Protein AF-A0A6A6WR22-F1 (afdb_monomer_lite)

Sequence (241 aa):
MDKASQALAESLPDGIPDTLTAQAAYTFSATRHRPKADRLLKPPYINWVKPFERRWLEIYNIYNKVVKWFKVIRLVLHKPDVLLENVYNIDKTGVMLSMLNSVKVLVSKDDLRGYRGARVKRTIVTAVECISAAVFNPQTKQQANSRPRILIWDGFGTHETLNVIEFCFKNNIKLCCMLSYTSYKLQPCDVAAFGPLKAAYRDQVERMERGRVGTIGKQHFTYLYSPARERALTKRNILAA

Structure (mmCIF, N/CA/C/O backbone):
data_AF-A0A6A6WR22-F1
#
_entry.id   AF-A0A6A6WR22-F1
#
loop_
_atom_site.group_PDB
_atom_site.id
_atom_site.type_symbol
_atom_site.label_atom_id
_atom_site.label_alt_id
_atom_site.label_comp_id
_atom_site.label_asym_id
_atom_site.label_entity_id
_atom_site.label_seq_id
_atom_site.pdbx_PDB_ins_code
_atom_site.Cartn_x
_atom_site.Cartn_y
_atom_site.Cartn_z
_atom_site.occupancy
_atom_site.B_iso_or_equiv
_atom_site.auth_seq_id
_atom_site.auth_comp_id
_atom_site.auth_asym_id
_atom_site.auth_atom_id
_atom_site.pdbx_PDB_model_num
ATOM 1 N N . MET A 1 1 ? 19.716 42.124 -17.296 1.00 44.97 1 MET A N 1
ATOM 2 C CA . MET A 1 1 ? 19.408 41.256 -18.454 1.00 44.97 1 MET A CA 1
ATOM 3 C C . MET A 1 1 ? 19.715 39.822 -18.075 1.00 44.97 1 MET A C 1
ATOM 5 O O . MET A 1 1 ? 20.712 39.598 -17.396 1.00 44.97 1 MET A O 1
ATOM 9 N N . ASP A 1 2 ? 18.849 38.872 -18.424 1.00 49.62 2 ASP A N 1
ATOM 10 C CA . ASP A 1 2 ? 19.141 37.452 -18.219 1.00 49.62 2 ASP A CA 1
ATOM 11 C C . ASP A 1 2 ? 20.244 36.970 -19.188 1.00 49.62 2 ASP A C 1
ATOM 13 O O . ASP A 1 2 ? 20.567 37.632 -20.176 1.00 49.62 2 ASP A O 1
ATOM 17 N N . LYS A 1 3 ? 20.845 35.813 -18.891 1.00 52.81 3 LYS A N 1
ATOM 18 C CA . LYS A 1 3 ? 21.972 35.266 -19.666 1.00 52.81 3 LYS A CA 1
ATOM 19 C C . LYS A 1 3 ? 21.617 34.912 -21.113 1.00 52.81 3 LYS A C 1
ATOM 21 O O . LYS A 1 3 ? 22.514 34.891 -21.947 1.00 52.81 3 LYS A O 1
ATOM 26 N N . ALA A 1 4 ? 20.350 34.617 -21.406 1.00 47.53 4 ALA A N 1
ATOM 27 C CA . ALA A 1 4 ? 19.909 34.355 -22.771 1.00 47.53 4 ALA A CA 1
ATOM 28 C C . ALA A 1 4 ? 19.810 35.669 -23.561 1.00 47.53 4 ALA A C 1
ATOM 30 O O . ALA A 1 4 ? 20.263 35.727 -24.699 1.00 47.53 4 ALA A O 1
ATOM 31 N N . SER A 1 5 ? 19.341 36.741 -22.918 1.00 50.78 5 SER A N 1
ATOM 32 C CA . SER A 1 5 ? 19.297 38.093 -23.485 1.00 50.78 5 SER A CA 1
ATOM 33 C C . SER A 1 5 ? 20.689 38.686 -23.765 1.00 50.78 5 SER A C 1
ATOM 35 O O . SER A 1 5 ? 20.841 39.446 -24.712 1.00 50.78 5 SER A O 1
ATOM 37 N N . GLN A 1 6 ? 21.717 38.342 -22.976 1.00 56.91 6 GLN A N 1
ATOM 38 C CA . GLN A 1 6 ? 23.113 38.736 -23.250 1.00 56.91 6 GLN A CA 1
ATOM 39 C C . GLN A 1 6 ? 23.738 37.948 -24.412 1.00 56.91 6 GLN A C 1
ATOM 41 O O . GLN A 1 6 ? 24.393 38.539 -25.260 1.00 56.91 6 GLN A O 1
ATOM 46 N N . ALA A 1 7 ? 23.495 36.637 -24.489 1.00 55.53 7 ALA A N 1
ATOM 47 C CA . ALA A 1 7 ? 24.044 35.779 -25.544 1.00 55.53 7 ALA A CA 1
ATOM 48 C C . ALA A 1 7 ? 23.412 36.013 -26.932 1.00 55.53 7 ALA A C 1
ATOM 50 O O . ALA A 1 7 ? 23.977 35.592 -27.934 1.00 55.53 7 ALA A O 1
ATOM 51 N N . LEU A 1 8 ? 22.247 36.667 -26.994 1.00 53.84 8 LEU A N 1
ATOM 52 C CA . LEU A 1 8 ? 21.621 37.133 -28.239 1.00 53.84 8 LEU A CA 1
ATOM 53 C C . LEU A 1 8 ? 22.184 38.477 -28.736 1.00 53.84 8 LEU A C 1
ATOM 55 O O . LEU A 1 8 ? 21.947 38.835 -29.884 1.00 53.84 8 LEU A O 1
ATOM 59 N N . ALA A 1 9 ? 22.895 39.226 -27.884 1.00 56.09 9 ALA A N 1
ATOM 60 C CA . ALA A 1 9 ? 23.460 40.537 -28.218 1.00 56.09 9 ALA A CA 1
ATOM 61 C C . ALA A 1 9 ? 24.906 40.464 -28.751 1.00 56.09 9 ALA A C 1
ATOM 63 O O . ALA A 1 9 ? 25.420 41.459 -29.255 1.00 56.09 9 ALA A O 1
ATOM 64 N N . GLU A 1 10 ? 25.564 39.306 -28.644 1.00 60.56 10 GLU A N 1
ATOM 65 C CA . GLU A 1 10 ? 26.899 39.050 -29.195 1.00 60.56 10 GLU A CA 1
ATOM 66 C C . GLU A 1 10 ? 26.777 38.496 -30.625 1.00 60.56 10 GLU A C 1
ATOM 68 O O . GLU A 1 10 ? 25.960 37.612 -30.889 1.00 60.56 10 GLU A O 1
ATOM 73 N N . SER A 1 11 ? 27.579 39.006 -31.565 1.00 58.59 11 SER A N 1
ATOM 74 C CA . SER A 1 11 ? 27.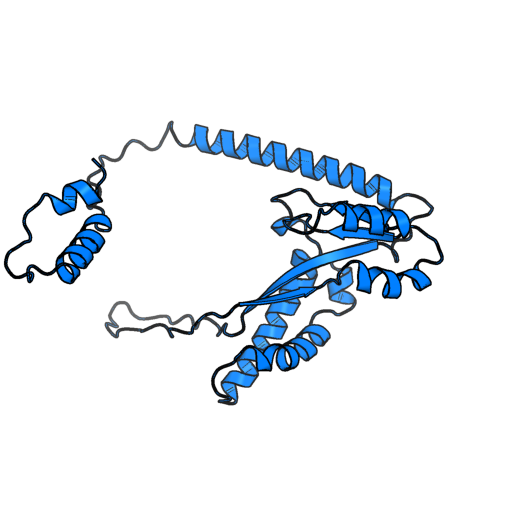593 38.525 -32.953 1.00 58.59 11 SER A CA 1
ATOM 75 C C . SER A 1 11 ? 28.054 37.066 -33.027 1.00 58.59 11 SER A C 1
ATOM 77 O O . SER A 1 11 ? 29.028 36.695 -32.366 1.00 58.59 11 SER A O 1
ATOM 79 N N . LEU A 1 12 ? 27.385 36.245 -33.847 1.00 62.03 12 LEU A N 1
ATOM 80 C CA . LEU A 1 12 ? 27.760 34.842 -34.051 1.00 62.03 12 LEU A CA 1
ATOM 81 C C . LEU A 1 12 ? 29.217 34.720 -34.557 1.00 62.03 12 LEU A C 1
ATOM 83 O O . LEU A 1 12 ? 29.621 35.512 -35.406 1.00 62.03 12 LEU A O 1
ATOM 87 N N . PRO A 1 13 ? 30.000 33.732 -34.078 1.00 64.69 13 PRO A N 1
ATOM 88 C CA . PRO A 1 13 ? 31.338 33.454 -34.603 1.00 64.69 13 PRO A CA 1
ATOM 89 C C . PRO A 1 13 ? 31.319 33.085 -36.093 1.00 64.69 13 PRO A C 1
ATOM 91 O O . PRO A 1 13 ? 30.386 32.420 -36.555 1.00 64.69 13 PRO A O 1
ATOM 94 N N . ASP A 1 14 ? 32.387 33.432 -36.817 1.00 59.00 14 ASP A N 1
ATOM 95 C CA . ASP A 1 14 ? 32.540 33.088 -38.234 1.00 59.00 14 ASP A CA 1
ATOM 96 C C . ASP A 1 14 ? 32.425 31.572 -38.471 1.00 59.00 14 ASP A C 1
ATOM 98 O O . ASP A 1 14 ? 33.079 30.758 -37.813 1.00 59.00 14 ASP A O 1
ATOM 102 N N . GLY A 1 15 ? 31.574 31.194 -39.431 1.00 63.19 15 GLY A N 1
ATOM 103 C CA . GLY A 1 15 ? 31.317 29.802 -39.817 1.00 63.19 15 GLY A CA 1
ATOM 104 C C . GLY A 1 15 ? 30.025 29.189 -39.263 1.00 63.19 15 GLY A C 1
ATOM 105 O O . GLY A 1 15 ? 29.694 28.061 -39.634 1.00 63.19 15 GLY A O 1
ATOM 106 N N . ILE A 1 16 ? 29.262 29.904 -38.426 1.00 63.22 16 ILE A N 1
ATOM 107 C CA . ILE A 1 16 ? 27.912 29.480 -38.020 1.00 63.22 16 ILE A CA 1
ATOM 108 C C . ILE A 1 16 ? 26.873 30.118 -38.958 1.00 63.22 16 ILE A C 1
ATOM 110 O O . ILE A 1 16 ? 26.836 31.342 -39.066 1.00 63.22 16 ILE A O 1
ATOM 114 N N . PRO A 1 17 ? 26.013 29.332 -39.635 1.00 64.56 17 PRO A N 1
ATOM 115 C CA . PRO A 1 17 ? 25.009 29.886 -40.539 1.00 64.56 17 PRO A CA 1
ATOM 116 C C . PRO A 1 17 ? 24.005 30.747 -39.769 1.00 64.56 17 PRO A C 1
ATOM 118 O O . PRO A 1 17 ? 23.426 30.280 -38.788 1.00 64.56 17 PRO A O 1
ATOM 121 N N . ASP A 1 18 ? 23.763 31.973 -40.238 1.00 62.34 18 ASP A N 1
ATOM 122 C CA . ASP A 1 18 ? 22.872 32.951 -39.601 1.00 62.34 18 ASP A CA 1
ATOM 123 C C . ASP A 1 18 ? 21.391 32.590 -39.806 1.00 62.34 18 ASP A C 1
ATOM 125 O O . ASP A 1 18 ? 20.642 33.179 -40.582 1.00 62.34 18 ASP A O 1
ATOM 129 N N . THR A 1 19 ? 20.985 31.508 -39.152 1.00 66.81 19 THR A N 1
ATOM 130 C CA . THR A 1 19 ? 19.625 30.979 -39.164 1.00 66.81 19 THR A CA 1
ATOM 131 C C . THR A 1 19 ? 19.119 30.890 -37.733 1.00 66.81 19 THR A C 1
ATOM 133 O O . THR A 1 19 ? 19.867 30.534 -36.821 1.00 66.81 19 THR A O 1
ATOM 136 N N . LEU A 1 20 ? 17.822 31.145 -37.534 1.00 55.44 20 LEU A N 1
ATOM 137 C CA . LEU A 1 20 ? 17.149 31.066 -36.227 1.00 55.44 20 LEU A CA 1
ATOM 138 C C . LEU A 1 20 ? 17.455 29.758 -35.474 1.00 55.44 20 LEU A C 1
ATOM 140 O O . LEU A 1 20 ? 17.617 29.748 -34.254 1.00 55.44 20 LEU A O 1
ATOM 144 N N . THR A 1 21 ? 17.586 28.650 -36.204 1.00 56.91 21 THR A N 1
ATOM 145 C CA . THR A 1 21 ? 17.904 27.330 -35.649 1.00 56.91 21 THR A CA 1
ATOM 146 C C . THR A 1 21 ? 19.339 27.243 -35.122 1.00 56.91 21 THR A C 1
ATOM 148 O O . THR A 1 21 ? 19.572 26.668 -34.058 1.00 56.91 21 THR A O 1
ATOM 151 N N . ALA A 1 22 ? 20.303 27.819 -35.842 1.00 59.78 22 ALA A N 1
ATOM 152 C CA . ALA A 1 22 ? 21.707 27.842 -35.441 1.00 59.78 22 ALA A CA 1
ATOM 153 C C . ALA A 1 22 ? 21.952 28.827 -34.289 1.00 59.78 22 ALA A C 1
ATOM 155 O O . ALA A 1 22 ? 22.671 28.490 -33.348 1.00 59.78 22 ALA A O 1
ATOM 156 N N . GLN A 1 23 ? 21.271 29.978 -34.307 1.00 57.97 23 GLN A N 1
ATOM 157 C CA . GLN A 1 23 ? 21.248 30.926 -33.193 1.00 57.97 23 GLN A CA 1
ATOM 158 C C . GLN A 1 23 ? 20.734 30.244 -31.919 1.00 57.97 23 GLN A C 1
ATOM 160 O O . GLN A 1 23 ? 21.451 30.196 -30.924 1.00 57.97 23 GLN A O 1
ATOM 165 N N . ALA A 1 24 ? 19.564 29.594 -31.963 1.00 57.41 24 ALA A N 1
ATOM 166 C CA . ALA A 1 24 ? 18.992 28.906 -30.803 1.00 57.41 24 ALA A CA 1
ATOM 167 C C . ALA A 1 24 ? 19.889 27.775 -30.257 1.00 57.41 24 ALA A C 1
ATOM 169 O O . ALA A 1 24 ? 20.012 27.605 -29.039 1.00 57.41 24 ALA A O 1
ATOM 170 N N . ALA A 1 25 ? 20.544 27.012 -31.139 1.00 58.50 25 ALA A N 1
ATOM 171 C CA . ALA A 1 25 ? 21.479 25.958 -30.748 1.00 58.50 25 ALA A CA 1
ATOM 172 C C . ALA A 1 25 ? 22.751 26.521 -30.085 1.00 58.50 25 ALA A C 1
ATOM 174 O O . ALA A 1 25 ? 23.218 25.969 -29.082 1.00 58.50 25 ALA A O 1
ATOM 175 N N . TYR A 1 26 ? 23.278 27.637 -30.596 1.00 64.50 26 TYR A N 1
ATOM 176 C CA . TYR A 1 26 ? 24.428 28.327 -30.016 1.00 64.50 26 TYR A CA 1
ATOM 177 C C . TYR A 1 26 ? 24.095 28.919 -28.641 1.00 64.50 26 TYR A C 1
ATOM 179 O O . TYR A 1 26 ? 24.790 28.622 -27.667 1.00 64.50 26 TYR A O 1
ATOM 187 N N . THR A 1 27 ? 22.979 29.647 -28.506 1.00 55.62 27 THR A N 1
ATOM 188 C CA . THR A 1 27 ? 22.533 30.220 -27.222 1.00 55.62 27 THR A CA 1
ATOM 189 C C . THR A 1 27 ? 22.316 29.126 -26.167 1.00 55.62 27 THR A C 1
ATOM 191 O O . THR A 1 27 ? 22.686 29.281 -24.999 1.00 55.62 27 THR A O 1
ATOM 194 N N . PHE A 1 28 ? 21.775 27.968 -26.565 1.00 60.16 28 PHE A N 1
ATOM 195 C CA . PHE A 1 28 ? 21.583 26.813 -25.681 1.00 60.16 28 PHE A CA 1
ATOM 196 C C . PHE A 1 28 ? 22.903 26.158 -25.231 1.00 60.16 28 PHE A C 1
ATOM 198 O O . PHE A 1 28 ? 23.011 25.685 -24.096 1.00 60.16 28 PHE A O 1
ATOM 205 N N . SER A 1 29 ? 23.918 26.137 -26.098 1.00 57.75 29 SER A N 1
ATOM 206 C CA . SER A 1 29 ? 25.258 25.628 -25.778 1.00 57.75 29 SER A CA 1
ATOM 207 C C . SER A 1 29 ? 26.026 26.591 -24.862 1.00 57.75 29 SER A C 1
ATOM 209 O O . SER A 1 29 ? 26.521 26.189 -23.803 1.00 57.75 29 SER A O 1
ATOM 211 N N . ALA A 1 30 ? 26.034 27.885 -25.202 1.00 56.66 30 ALA A N 1
ATOM 212 C CA . ALA A 1 30 ? 26.715 28.943 -24.458 1.00 56.66 30 ALA A CA 1
ATOM 213 C C . ALA A 1 30 ? 26.174 29.091 -23.026 1.00 56.66 30 ALA A C 1
ATOM 215 O O . ALA A 1 30 ? 26.938 29.207 -22.068 1.00 56.66 30 ALA A O 1
ATOM 216 N N . THR A 1 31 ? 24.857 28.973 -22.838 1.00 53.88 31 THR A N 1
ATOM 217 C CA . THR A 1 31 ? 24.229 29.033 -21.504 1.00 53.88 31 THR A CA 1
ATOM 218 C C . THR A 1 31 ? 24.532 27.819 -20.615 1.00 53.88 31 THR A C 1
ATOM 220 O O . THR A 1 31 ? 24.368 27.900 -19.392 1.00 53.88 31 THR A O 1
ATOM 223 N N . ARG A 1 32 ? 25.013 26.702 -21.184 1.00 50.88 32 ARG A N 1
ATOM 224 C CA . ARG A 1 32 ? 25.429 25.497 -20.441 1.00 50.88 32 ARG A CA 1
ATOM 225 C C . ARG A 1 32 ? 26.927 25.396 -20.203 1.00 50.88 32 ARG A C 1
ATOM 227 O O . ARG A 1 32 ? 27.336 24.589 -19.360 1.00 50.88 32 ARG A O 1
ATOM 234 N N . HIS A 1 33 ? 27.745 26.192 -20.885 1.00 46.03 33 HIS A N 1
ATOM 235 C CA . HIS A 1 33 ? 29.175 26.192 -20.629 1.00 46.03 33 HIS A CA 1
ATOM 236 C C . HIS A 1 33 ? 29.456 26.941 -19.321 1.00 46.03 33 HIS A C 1
ATOM 238 O O . HIS A 1 33 ? 29.470 28.166 -19.244 1.00 46.03 33 HIS A O 1
ATOM 244 N N . ARG A 1 34 ? 29.632 26.183 -18.231 1.00 45.44 34 ARG A N 1
ATOM 245 C CA . ARG A 1 34 ? 30.221 26.733 -17.009 1.00 45.44 34 ARG A CA 1
ATOM 246 C C . ARG A 1 34 ? 31.706 26.961 -17.285 1.00 45.44 34 ARG A C 1
ATOM 248 O O . ARG A 1 34 ? 32.384 25.971 -17.570 1.00 45.44 34 ARG A O 1
ATOM 255 N N . PRO A 1 35 ? 32.233 28.189 -17.148 1.00 43.66 35 PRO A N 1
ATOM 256 C CA . PRO A 1 35 ? 33.675 28.369 -17.133 1.00 43.66 35 PRO A CA 1
ATOM 257 C C . PRO A 1 35 ? 34.262 27.493 -16.023 1.00 43.66 35 PRO A C 1
ATOM 259 O O . PRO A 1 35 ? 33.642 27.322 -14.963 1.00 43.66 35 PRO A O 1
ATOM 262 N N . LYS A 1 36 ? 35.444 26.911 -16.269 1.00 41.91 36 LYS A N 1
ATOM 263 C CA . LYS A 1 36 ? 36.232 26.309 -15.190 1.00 41.91 36 LYS A CA 1
ATOM 264 C C . LYS A 1 36 ? 36.391 27.389 -14.131 1.00 41.91 36 LYS A C 1
ATOM 266 O O . LYS A 1 36 ? 36.900 28.467 -14.411 1.00 41.91 36 LYS A O 1
ATOM 271 N N . ALA A 1 37 ? 35.837 27.128 -12.955 1.00 44.59 37 ALA A N 1
ATOM 272 C CA . ALA A 1 37 ? 35.817 28.099 -11.886 1.00 44.59 37 ALA A CA 1
ATOM 273 C C . ALA A 1 37 ? 37.256 28.318 -11.418 1.00 44.59 37 ALA A C 1
ATOM 275 O O . ALA A 1 37 ? 37.779 27.489 -10.678 1.00 44.59 37 ALA A O 1
ATOM 276 N N . ASP A 1 38 ? 37.864 29.430 -11.823 1.00 48.47 38 ASP A N 1
ATOM 277 C CA . ASP A 1 38 ? 39.072 29.933 -11.184 1.00 48.47 38 ASP A CA 1
ATOM 278 C C . ASP A 1 38 ? 38.649 30.590 -9.864 1.00 48.47 38 ASP A C 1
ATOM 280 O O . ASP A 1 38 ? 38.465 31.799 -9.727 1.00 48.47 38 ASP A O 1
ATOM 284 N N . ARG A 1 39 ? 38.269 29.738 -8.909 1.00 50.12 39 ARG A N 1
ATOM 285 C CA . ARG A 1 39 ? 37.953 30.156 -7.549 1.00 50.12 39 ARG A CA 1
ATOM 286 C C . ARG A 1 39 ? 39.204 29.935 -6.729 1.00 50.12 39 ARG A C 1
ATOM 288 O O . ARG A 1 39 ? 39.562 28.788 -6.471 1.00 50.12 39 ARG A O 1
ATOM 295 N N . LEU A 1 40 ? 39.769 31.027 -6.222 1.00 45.84 40 LEU A N 1
ATOM 296 C CA . LEU A 1 40 ? 40.566 30.990 -5.002 1.00 45.84 40 LEU A CA 1
ATOM 297 C C . LEU A 1 40 ? 39.832 30.111 -3.979 1.00 45.84 40 LEU A C 1
ATOM 299 O O . LEU A 1 40 ? 38.666 30.368 -3.651 1.00 45.84 40 LEU A O 1
ATOM 303 N N . LEU A 1 41 ? 40.495 29.036 -3.542 1.00 45.12 41 LEU A N 1
ATOM 304 C CA . LEU A 1 41 ? 40.011 28.130 -2.506 1.00 45.12 41 LEU A CA 1
ATOM 305 C C . LEU A 1 41 ? 39.727 28.961 -1.253 1.00 45.12 41 LEU A C 1
ATOM 307 O O . LEU A 1 41 ? 40.633 29.299 -0.497 1.00 45.12 41 LEU A O 1
AT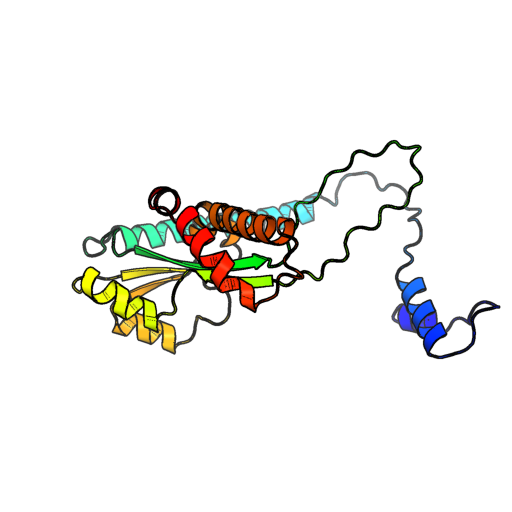OM 311 N N . LYS A 1 42 ? 38.460 29.327 -1.037 1.00 47.84 42 LYS A N 1
ATOM 312 C CA . LYS A 1 42 ? 38.045 29.904 0.242 1.00 47.84 42 LYS A CA 1
ATOM 313 C C . LYS A 1 42 ? 38.335 28.857 1.323 1.00 47.84 42 LYS A C 1
ATOM 315 O O . LYS A 1 42 ? 37.969 27.695 1.116 1.00 47.84 42 LYS A O 1
ATOM 320 N N . PRO A 1 43 ? 38.969 29.235 2.446 1.00 40.84 43 PRO A N 1
ATOM 321 C CA . PRO A 1 43 ? 39.292 28.289 3.501 1.00 40.84 43 PRO A CA 1
ATOM 322 C C . PRO A 1 43 ? 38.014 27.585 3.987 1.00 40.84 43 PRO A C 1
ATOM 324 O O . PRO A 1 43 ? 36.941 28.200 4.033 1.00 40.84 43 PRO A O 1
ATOM 327 N N . PRO A 1 44 ? 38.091 26.285 4.310 1.00 45.94 44 PRO A N 1
ATOM 328 C CA . PRO A 1 44 ? 36.927 25.442 4.512 1.00 45.94 44 PRO A CA 1
ATOM 329 C C . PRO A 1 44 ? 36.383 25.598 5.932 1.00 45.94 44 PRO A C 1
ATOM 331 O O . PRO A 1 44 ? 36.343 24.632 6.676 1.00 45.94 44 PRO A O 1
ATOM 334 N N . TYR A 1 45 ? 35.955 26.785 6.351 1.00 51.22 45 TYR A N 1
ATOM 335 C CA . TYR A 1 45 ? 35.154 26.895 7.570 1.00 51.22 45 TYR A CA 1
ATOM 336 C C . TYR A 1 45 ? 34.337 28.193 7.574 1.00 51.22 45 TYR A C 1
ATOM 338 O O . TYR A 1 45 ? 34.681 29.134 6.874 1.00 51.22 45 TYR A O 1
ATOM 346 N N . ILE A 1 46 ? 33.226 28.213 8.321 1.00 45.78 46 ILE A N 1
ATOM 347 C CA . ILE A 1 46 ? 32.246 29.308 8.551 1.00 45.78 46 ILE A CA 1
ATOM 348 C C . ILE A 1 46 ? 30.890 29.175 7.826 1.00 45.78 46 ILE A C 1
ATOM 350 O O . ILE A 1 46 ? 29.866 29.394 8.466 1.00 45.78 46 ILE A O 1
ATOM 354 N N . ASN A 1 47 ? 30.796 28.725 6.566 1.00 51.19 47 ASN A N 1
ATOM 355 C CA . ASN A 1 47 ? 29.492 28.712 5.854 1.00 51.19 47 ASN A CA 1
ATOM 356 C C . ASN A 1 47 ? 28.743 27.363 5.792 1.00 51.19 47 ASN A C 1
ATOM 358 O O . ASN A 1 47 ? 27.612 27.332 5.311 1.00 51.19 47 ASN A O 1
ATOM 362 N N . TRP A 1 48 ? 29.313 26.264 6.298 1.00 49.69 48 TRP A N 1
ATOM 363 C CA . TRP A 1 48 ? 28.639 24.950 6.350 1.00 49.69 48 TRP A CA 1
ATOM 364 C C . TRP A 1 48 ? 27.682 24.796 7.536 1.00 49.69 48 TRP A C 1
ATOM 366 O O . TRP A 1 48 ? 26.727 24.024 7.461 1.00 49.69 48 TRP A O 1
ATOM 376 N N . VAL A 1 49 ? 27.906 25.563 8.603 1.00 50.06 49 VAL A N 1
ATOM 377 C CA . VAL A 1 49 ? 27.133 25.471 9.846 1.00 50.06 49 VAL A CA 1
ATOM 378 C C . VAL A 1 49 ? 25.698 25.959 9.633 1.00 50.06 49 VAL A C 1
ATOM 380 O O . VAL A 1 49 ? 24.768 25.265 10.007 1.00 50.06 49 VAL A O 1
ATOM 383 N N . LYS A 1 50 ? 25.475 27.061 8.903 1.00 55.66 50 LYS A N 1
ATOM 384 C CA . LYS A 1 50 ? 24.118 27.613 8.696 1.00 55.66 50 LYS A CA 1
ATOM 385 C C . LYS A 1 50 ? 23.177 26.718 7.864 1.00 55.66 50 LYS A C 1
ATOM 387 O O . LYS A 1 50 ? 21.983 26.672 8.164 1.00 55.66 50 LYS A O 1
ATOM 392 N N . PRO A 1 51 ? 23.627 26.043 6.783 1.00 53.28 51 PRO A N 1
ATOM 393 C CA . PRO A 1 51 ? 22.827 25.016 6.113 1.00 53.28 51 PRO A CA 1
ATOM 394 C C . PRO A 1 51 ? 22.613 23.772 6.980 1.00 53.28 51 PRO A C 1
ATOM 396 O O . PRO A 1 51 ? 21.534 23.193 6.941 1.00 53.28 51 PRO A O 1
ATOM 399 N N . PHE A 1 52 ? 23.620 23.374 7.762 1.00 46.56 52 PHE A N 1
ATOM 400 C CA . PHE A 1 52 ? 23.537 22.236 8.675 1.00 46.56 52 PHE A CA 1
ATOM 401 C C . PHE A 1 52 ? 22.531 22.509 9.797 1.00 46.56 52 PHE A C 1
ATOM 403 O O . PHE A 1 52 ? 21.589 21.747 9.930 1.00 46.56 52 PHE A O 1
ATOM 410 N N . GLU A 1 53 ? 22.639 23.617 10.528 1.00 52.50 53 GLU A N 1
ATOM 411 C CA . GLU A 1 53 ? 21.717 24.043 11.593 1.00 52.50 53 GLU A CA 1
ATOM 412 C C . GLU A 1 53 ? 20.269 24.146 11.112 1.00 52.50 53 GLU A C 1
ATOM 414 O O . GLU A 1 53 ? 19.374 23.592 11.749 1.00 52.50 53 GLU A O 1
ATOM 419 N N . ARG A 1 54 ? 20.026 24.780 9.953 1.00 57.50 54 ARG A N 1
ATOM 420 C CA . ARG A 1 54 ? 18.683 24.812 9.346 1.00 57.50 54 ARG A CA 1
ATOM 421 C C . ARG A 1 54 ? 18.165 23.405 9.067 1.00 57.50 54 ARG A C 1
ATOM 423 O O . ARG A 1 54 ? 17.035 23.086 9.425 1.00 57.50 54 ARG A O 1
ATOM 430 N N . ARG A 1 55 ? 19.016 22.540 8.513 1.00 55.34 55 ARG A N 1
ATOM 431 C CA . ARG A 1 55 ? 18.678 21.140 8.247 1.00 55.34 55 ARG A CA 1
ATOM 432 C C . ARG A 1 55 ? 18.463 20.330 9.530 1.00 55.34 55 ARG A C 1
ATOM 434 O O . ARG A 1 55 ? 17.601 19.461 9.538 1.00 55.34 55 ARG A O 1
ATOM 441 N N . TRP A 1 56 ? 19.184 20.608 10.615 1.00 56.56 56 TRP A N 1
ATOM 442 C CA . TRP A 1 56 ? 18.964 19.974 11.919 1.00 56.56 56 TRP A CA 1
ATOM 443 C C . TRP A 1 56 ? 17.660 20.401 12.554 1.00 56.56 56 TRP A C 1
ATOM 445 O O . TRP A 1 56 ? 16.941 19.539 13.038 1.00 56.56 56 TRP A O 1
ATOM 455 N N . LEU A 1 57 ? 17.324 21.689 12.528 1.00 56.50 57 LEU A N 1
ATOM 456 C CA . LEU A 1 57 ? 16.033 22.185 13.004 1.00 56.50 57 LEU A CA 1
ATOM 457 C C . LEU A 1 57 ? 14.879 21.560 12.210 1.00 56.50 57 LEU A C 1
ATOM 459 O O . LEU A 1 57 ? 13.891 21.129 12.802 1.00 56.50 57 LEU A O 1
ATOM 463 N N . GLU A 1 58 ? 15.024 21.429 10.889 1.00 62.31 58 GLU A N 1
ATOM 464 C CA . GLU A 1 58 ? 14.074 20.700 10.041 1.00 62.31 58 GLU A CA 1
ATOM 465 C C . GLU A 1 58 ? 13.965 19.221 10.440 1.00 62.31 58 GLU A C 1
ATOM 467 O O . GLU A 1 58 ? 12.861 18.732 10.679 1.00 62.31 58 GLU A O 1
ATOM 472 N N . ILE A 1 59 ? 15.092 18.512 10.568 1.00 62.31 59 ILE A N 1
ATOM 473 C CA . ILE A 1 59 ? 15.133 17.095 10.964 1.00 62.31 59 ILE A CA 1
ATOM 474 C C . ILE A 1 59 ? 14.542 16.894 12.365 1.00 62.31 59 ILE A C 1
ATOM 476 O O . ILE A 1 59 ? 13.754 15.973 12.566 1.00 62.31 59 ILE A O 1
ATOM 480 N N . TYR A 1 60 ? 14.878 17.755 13.321 1.00 66.69 60 TYR A N 1
ATOM 481 C CA . TYR A 1 60 ? 14.391 17.708 14.697 1.00 66.69 60 TYR A CA 1
ATOM 482 C C . TYR A 1 60 ? 12.881 17.965 14.765 1.00 66.69 60 TYR A C 1
ATOM 484 O O . TYR A 1 60 ? 12.148 17.261 15.461 1.00 66.69 60 TYR A O 1
ATOM 492 N N . ASN A 1 61 ? 12.383 18.921 13.978 1.00 73.62 61 ASN A N 1
ATOM 493 C CA . ASN A 1 61 ? 10.952 19.185 13.863 1.00 73.62 61 ASN A CA 1
ATOM 494 C C . ASN A 1 61 ? 10.211 17.995 13.225 1.00 73.62 61 ASN A C 1
ATOM 496 O O . ASN A 1 61 ? 9.154 17.591 13.708 1.00 73.62 61 ASN A O 1
ATOM 500 N N . ILE A 1 62 ? 10.784 17.378 12.186 1.00 74.81 62 ILE A N 1
ATOM 501 C CA . ILE A 1 62 ? 10.244 16.150 11.584 1.00 74.81 62 ILE A CA 1
ATOM 502 C C . ILE A 1 62 ? 10.227 15.013 12.611 1.00 74.81 62 ILE A C 1
ATOM 504 O O . ILE A 1 62 ? 9.196 14.365 12.767 1.00 74.81 62 ILE A O 1
ATOM 508 N N . TYR A 1 63 ? 11.315 14.802 13.353 1.00 78.81 63 TYR A N 1
ATOM 509 C CA . TYR A 1 63 ? 11.401 13.771 14.388 1.00 78.81 63 TYR A CA 1
ATOM 510 C C . TYR A 1 63 ? 10.299 13.927 15.441 1.00 78.81 63 TYR A C 1
ATOM 512 O O . TYR A 1 63 ? 9.545 12.989 15.692 1.00 78.81 63 TYR A O 1
ATOM 520 N N . ASN A 1 64 ? 10.131 15.128 16.000 1.00 79.44 64 ASN A N 1
ATOM 521 C CA . ASN A 1 64 ? 9.098 15.384 17.005 1.00 79.44 64 ASN A CA 1
ATOM 522 C C . ASN A 1 64 ? 7.683 15.173 16.459 1.00 79.44 64 ASN A C 1
ATOM 524 O O . ASN A 1 64 ? 6.825 14.622 17.154 1.00 79.44 64 ASN A O 1
ATOM 528 N N . LYS A 1 65 ? 7.434 15.565 15.204 1.00 79.69 65 LYS A N 1
ATOM 529 C CA . LYS A 1 65 ? 6.164 15.282 14.528 1.00 79.69 65 LYS A CA 1
ATOM 530 C C . LYS A 1 65 ? 5.932 13.778 14.405 1.00 79.69 65 LYS A C 1
ATOM 532 O O . LYS A 1 65 ? 4.853 13.320 14.770 1.00 79.69 65 LYS A O 1
ATOM 537 N N . VAL A 1 66 ? 6.936 13.020 13.965 1.00 80.75 66 VAL A N 1
ATOM 538 C CA . VAL A 1 66 ? 6.867 11.557 13.824 1.00 80.75 66 VAL A CA 1
ATOM 539 C C . VAL A 1 66 ? 6.590 10.884 15.166 1.00 80.75 66 VAL A C 1
ATOM 541 O O . VAL A 1 66 ? 5.655 10.095 15.267 1.00 80.75 66 VAL A O 1
ATOM 544 N N . VAL A 1 67 ? 7.320 11.247 16.222 1.00 83.00 67 VAL A N 1
ATOM 545 C CA . VAL A 1 67 ? 7.090 10.719 17.577 1.00 83.00 67 VAL A CA 1
ATOM 546 C C . VAL A 1 67 ? 5.674 11.037 18.060 1.00 83.00 67 VAL A C 1
ATOM 548 O O . VAL A 1 67 ? 4.980 10.162 18.580 1.00 83.00 67 VAL A O 1
ATOM 551 N N . LYS A 1 68 ? 5.203 12.273 17.854 1.00 84.69 68 LYS A N 1
ATOM 552 C CA . LYS A 1 68 ? 3.837 12.674 18.211 1.00 84.69 68 LYS A CA 1
ATOM 553 C C . LYS A 1 68 ? 2.793 11.874 17.432 1.00 84.69 68 LYS A C 1
ATOM 555 O O . LYS A 1 68 ? 1.801 11.452 18.020 1.00 84.69 68 LYS A O 1
ATOM 560 N N . TRP A 1 69 ? 3.016 11.639 16.143 1.00 84.44 69 TRP A N 1
ATOM 561 C CA . TRP A 1 69 ? 2.132 10.827 15.313 1.00 84.44 69 TRP A CA 1
ATOM 562 C C . TRP A 1 69 ? 2.066 9.381 15.806 1.00 84.44 69 TRP A C 1
ATOM 564 O O . TRP A 1 69 ? 0.967 8.885 16.045 1.00 84.44 69 TRP A O 1
ATOM 574 N N . PHE A 1 70 ? 3.213 8.749 16.086 1.00 85.62 70 PHE A N 1
ATOM 575 C CA . PHE A 1 70 ? 3.254 7.401 16.663 1.00 85.62 70 PHE A CA 1
ATOM 576 C C . PHE A 1 70 ? 2.556 7.332 18.025 1.00 85.62 70 PHE A C 1
ATOM 578 O O . PHE A 1 70 ? 1.853 6.367 18.314 1.00 85.62 70 PHE A O 1
ATOM 585 N N . LYS A 1 71 ? 2.677 8.377 18.852 1.00 88.00 71 LYS A N 1
ATOM 586 C CA . LYS A 1 71 ? 1.938 8.472 20.116 1.00 88.00 71 LYS A CA 1
ATOM 587 C C . LYS A 1 71 ? 0.423 8.502 19.885 1.00 88.00 71 LYS A C 1
ATOM 589 O O . LYS A 1 71 ? -0.302 7.795 20.576 1.00 88.00 71 LYS A O 1
ATOM 594 N N . VAL A 1 72 ? -0.058 9.287 18.920 1.00 86.94 72 VAL A N 1
ATOM 595 C CA . VAL A 1 72 ? -1.493 9.399 18.604 1.00 86.94 72 VAL A CA 1
ATOM 596 C C . VAL A 1 72 ? -2.035 8.109 17.997 1.00 86.94 72 VAL A C 1
ATOM 598 O O . VAL A 1 72 ? -3.052 7.606 18.469 1.00 86.94 72 VAL A O 1
ATOM 601 N N . ILE A 1 73 ? -1.368 7.544 16.988 1.00 85.75 73 ILE A N 1
ATOM 602 C CA . ILE A 1 73 ? -1.854 6.325 16.333 1.00 85.75 73 ILE A CA 1
ATOM 603 C C . ILE A 1 73 ? -1.857 5.145 17.303 1.00 85.75 73 ILE A C 1
ATOM 605 O O . ILE A 1 73 ? -2.816 4.383 17.323 1.00 85.75 73 ILE A O 1
ATOM 609 N N . ARG A 1 74 ? -0.865 5.054 18.197 1.00 87.75 74 ARG A N 1
ATOM 610 C CA . ARG A 1 74 ? -0.826 4.035 19.248 1.00 87.75 74 ARG A CA 1
ATOM 611 C C . ARG A 1 74 ? -2.057 4.103 20.156 1.00 87.75 74 ARG A C 1
ATOM 613 O O . ARG A 1 74 ? -2.613 3.063 20.488 1.00 87.75 74 ARG A O 1
ATOM 620 N N . LEU A 1 75 ? -2.535 5.300 20.503 1.00 89.25 75 LEU A N 1
ATOM 621 C CA . LEU A 1 75 ? -3.773 5.458 21.280 1.00 89.25 75 LEU A CA 1
ATOM 622 C C . LEU A 1 75 ? -5.017 4.988 20.515 1.00 89.25 75 LEU A C 1
ATOM 624 O O . LEU A 1 75 ? -5.941 4.469 21.129 1.00 89.25 75 LEU A O 1
ATOM 628 N N . VAL A 1 76 ? -5.051 5.165 19.192 1.00 87.38 76 VAL A N 1
ATOM 629 C CA . VAL A 1 76 ? -6.146 4.665 18.345 1.00 87.38 76 VAL A CA 1
ATOM 630 C C . VAL A 1 76 ? -6.100 3.140 18.249 1.00 87.38 76 VAL A C 1
ATOM 632 O O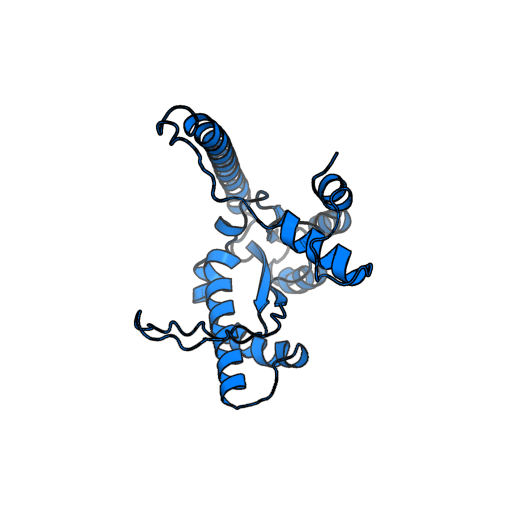 . VAL A 1 76 ? -7.132 2.498 18.396 1.00 87.38 76 VAL A O 1
ATOM 635 N N . LEU A 1 77 ? -4.912 2.569 18.042 1.00 86.69 77 LEU A N 1
ATOM 636 C CA . LEU A 1 77 ? -4.709 1.128 17.874 1.00 86.69 77 LEU A CA 1
ATOM 637 C C . LEU A 1 77 ? -4.925 0.325 19.166 1.00 86.69 77 LEU A C 1
ATOM 639 O O . LEU A 1 77 ? -5.288 -0.840 19.089 1.00 86.69 77 LEU A O 1
ATOM 643 N N . HIS A 1 78 ? -4.723 0.925 20.343 1.00 89.38 78 HIS A N 1
ATOM 644 C CA . HIS A 1 78 ? -4.967 0.269 21.636 1.00 89.38 78 HIS A CA 1
ATOM 645 C C . HIS A 1 78 ? -6.416 0.364 22.129 1.00 89.38 78 HIS A C 1
ATOM 647 O O . HIS A 1 78 ? -6.703 -0.080 23.243 1.00 89.38 78 HIS A O 1
ATOM 653 N N . LYS A 1 79 ? -7.337 0.953 21.358 1.00 89.94 79 LYS A N 1
ATOM 654 C CA . LYS A 1 79 ? -8.737 0.976 21.780 1.00 89.94 79 LYS A CA 1
ATOM 655 C C . LYS A 1 79 ? -9.316 -0.450 21.795 1.00 89.94 79 LYS A C 1
ATOM 657 O O . LYS A 1 79 ? -9.045 -1.202 20.863 1.00 89.94 79 LYS A O 1
ATOM 662 N N . PRO A 1 80 ? -10.136 -0.827 22.795 1.00 89.81 80 PRO A N 1
ATOM 663 C CA . PRO A 1 80 ? -10.631 -2.204 22.941 1.00 89.81 80 PRO A CA 1
ATOM 664 C C . PRO A 1 80 ? -11.502 -2.697 21.776 1.00 89.81 80 PRO A C 1
ATOM 666 O O . PRO A 1 80 ? -11.614 -3.896 21.536 1.00 89.81 80 PRO A O 1
ATOM 669 N N . ASP A 1 81 ? -12.148 -1.772 21.068 1.00 90.31 81 ASP A N 1
ATOM 670 C CA . ASP A 1 81 ? -13.001 -2.035 19.912 1.00 90.31 81 ASP A CA 1
ATOM 671 C C . ASP A 1 81 ? -12.208 -2.196 18.605 1.00 90.31 81 ASP A C 1
ATOM 673 O O . ASP A 1 81 ? -12.738 -2.738 17.631 1.00 90.31 81 ASP A O 1
ATOM 677 N N . VAL A 1 82 ? -10.936 -1.785 18.582 1.00 88.19 82 VAL A N 1
ATOM 678 C CA . VAL A 1 82 ? -10.047 -1.911 17.426 1.00 88.19 82 VAL A CA 1
ATOM 679 C C . VAL A 1 82 ? -9.323 -3.250 17.480 1.00 88.19 82 VAL A C 1
ATOM 681 O O . VAL A 1 82 ? -8.498 -3.510 18.351 1.00 88.19 82 VAL A O 1
ATOM 684 N N . LEU A 1 83 ? -9.612 -4.106 16.502 1.00 86.94 83 LEU A N 1
ATOM 685 C CA . LEU A 1 83 ? -8.868 -5.344 16.299 1.00 86.94 83 LEU A CA 1
ATOM 686 C C . LEU A 1 83 ? -7.723 -5.125 15.317 1.00 86.94 83 LEU A C 1
ATOM 688 O O . LEU A 1 83 ? -7.895 -4.444 14.307 1.00 86.94 83 LEU A O 1
ATOM 692 N N . LEU A 1 84 ? -6.582 -5.768 15.572 1.00 82.25 84 LEU A N 1
ATOM 693 C CA . LEU A 1 84 ? -5.411 -5.695 14.695 1.00 82.25 84 LEU A CA 1
ATOM 694 C C . LEU A 1 84 ? -5.718 -6.194 13.273 1.00 82.25 84 LEU A C 1
ATOM 696 O O . LEU A 1 84 ? -5.229 -5.630 12.303 1.00 82.25 84 LEU A O 1
ATOM 700 N N . GLU A 1 85 ? -6.589 -7.196 13.140 1.00 84.19 85 GLU A N 1
ATOM 701 C CA . GLU A 1 85 ? -7.064 -7.709 11.844 1.00 84.19 85 GLU A CA 1
ATOM 702 C C . GLU A 1 85 ? -7.899 -6.698 11.041 1.00 84.19 85 GLU A C 1
ATOM 704 O O . GLU A 1 85 ? -8.104 -6.883 9.845 1.00 84.19 85 GLU A O 1
ATOM 709 N N . ASN A 1 86 ? -8.359 -5.623 11.688 1.00 87.62 86 ASN A N 1
ATOM 710 C CA . ASN A 1 86 ? -9.094 -4.525 11.068 1.00 87.62 86 ASN A CA 1
ATOM 711 C C . ASN A 1 86 ? -8.216 -3.287 10.831 1.00 87.62 86 ASN A C 1
ATOM 713 O O . ASN A 1 86 ? -8.743 -2.203 10.560 1.00 87.62 86 ASN A O 1
ATOM 717 N N . VAL A 1 87 ? -6.892 -3.430 10.942 1.00 86.19 87 VAL A N 1
ATOM 718 C CA . VAL A 1 87 ? -5.915 -2.387 10.626 1.00 86.19 87 VAL A CA 1
ATOM 719 C C . VAL A 1 87 ? -5.343 -2.655 9.243 1.00 86.19 87 VAL A C 1
ATOM 721 O O . VAL A 1 87 ? -4.761 -3.704 8.982 1.00 86.19 87 VAL A O 1
ATOM 724 N N . TYR A 1 88 ? -5.499 -1.683 8.354 1.00 84.88 88 TYR A N 1
ATOM 725 C CA . TYR A 1 88 ? -5.125 -1.797 6.953 1.00 84.88 88 TYR A CA 1
ATOM 726 C C . TYR A 1 88 ? -4.190 -0.658 6.565 1.00 84.88 88 TYR A C 1
ATOM 728 O O . TYR A 1 88 ? -4.365 0.476 7.010 1.00 84.88 88 TYR A O 1
ATOM 736 N N . ASN A 1 89 ? -3.220 -0.959 5.703 1.00 81.19 89 ASN A N 1
ATOM 737 C CA . ASN A 1 89 ? -2.318 0.028 5.122 1.00 81.19 89 ASN A CA 1
ATOM 738 C C . ASN A 1 89 ? -2.600 0.194 3.624 1.00 81.19 89 ASN A C 1
ATOM 740 O O . ASN A 1 89 ? -2.862 -0.790 2.929 1.00 81.19 89 ASN A O 1
ATOM 744 N N . ILE A 1 90 ? -2.540 1.429 3.132 1.00 79.19 90 ILE A N 1
ATOM 745 C CA . ILE A 1 90 ? -2.722 1.778 1.723 1.00 79.19 90 ILE A CA 1
ATOM 746 C C . ILE A 1 90 ? -1.524 2.561 1.219 1.00 79.19 90 ILE A C 1
ATOM 748 O O . ILE A 1 90 ? -1.075 3.514 1.862 1.00 79.19 90 ILE A O 1
ATOM 752 N N . ASP A 1 91 ? -1.074 2.203 0.016 1.00 77.94 91 ASP A N 1
ATOM 753 C CA . ASP A 1 91 ? -0.045 2.960 -0.671 1.00 77.94 91 ASP A CA 1
ATOM 754 C C . ASP A 1 91 ? -0.085 2.837 -2.205 1.00 77.94 91 ASP A C 1
ATOM 756 O O . ASP A 1 91 ? -0.747 1.972 -2.784 1.00 77.94 91 ASP A O 1
ATOM 760 N N . LYS A 1 92 ? 0.654 3.712 -2.894 1.00 73.38 92 LYS A N 1
ATOM 761 C CA . LYS A 1 92 ? 0.852 3.659 -4.349 1.00 73.38 92 LYS A CA 1
ATOM 762 C C . LYS A 1 92 ? 2.292 3.294 -4.679 1.00 73.38 92 LYS A C 1
ATOM 764 O O . LYS A 1 92 ? 3.222 3.914 -4.184 1.00 73.38 92 LYS A O 1
ATOM 769 N N . THR A 1 93 ? 2.494 2.368 -5.619 1.00 73.94 93 THR A N 1
ATOM 770 C CA . THR A 1 93 ? 3.840 1.940 -6.012 1.00 73.94 93 THR A CA 1
ATOM 771 C C . THR A 1 93 ? 4.078 1.990 -7.518 1.00 73.94 93 THR A C 1
ATOM 773 O O . THR A 1 93 ? 3.387 1.390 -8.333 1.00 73.94 93 THR A O 1
ATOM 776 N N . GLY A 1 94 ? 5.107 2.719 -7.939 1.00 74.69 94 GLY A N 1
ATOM 777 C CA . GLY A 1 94 ? 5.560 2.692 -9.329 1.00 74.69 94 GLY A CA 1
ATOM 778 C C . GLY A 1 94 ? 6.381 1.439 -9.628 1.00 74.69 94 GLY A C 1
ATOM 779 O O . GLY A 1 94 ? 7.368 1.189 -8.935 1.00 74.69 94 GLY A O 1
ATOM 780 N N . VAL A 1 95 ? 6.052 0.704 -10.693 1.00 74.56 95 VAL A N 1
ATOM 781 C CA . VAL A 1 95 ? 6.947 -0.303 -11.285 1.00 74.56 95 VAL A CA 1
ATOM 782 C C . VAL A 1 95 ? 7.367 0.126 -12.693 1.00 74.56 95 VAL A C 1
ATOM 784 O O . VAL A 1 95 ? 6.611 0.729 -13.454 1.00 74.56 95 VAL A O 1
ATOM 787 N N . MET A 1 96 ? 8.623 -0.123 -13.053 1.00 71.56 96 MET A N 1
ATOM 788 C CA . MET A 1 96 ? 9.133 0.232 -14.380 1.00 71.56 96 MET A CA 1
ATOM 789 C C . MET A 1 96 ? 8.926 -0.918 -15.360 1.00 71.56 96 MET A C 1
ATOM 791 O O . MET A 1 96 ? 9.348 -2.033 -15.078 1.00 71.56 96 MET A O 1
ATOM 795 N N . LEU A 1 97 ? 8.353 -0.632 -16.535 1.00 64.75 97 LEU A N 1
ATOM 796 C CA . LEU A 1 97 ? 8.154 -1.627 -17.599 1.00 64.75 97 LEU A CA 1
ATOM 797 C C . LEU A 1 97 ? 9.462 -2.085 -18.246 1.00 64.75 97 LEU A C 1
ATOM 799 O O . LEU A 1 97 ? 9.520 -3.171 -18.801 1.00 64.75 97 LEU A O 1
ATOM 803 N N . SER A 1 98 ? 10.496 -1.247 -18.202 1.00 58.69 98 SER A N 1
ATOM 804 C CA . SER A 1 98 ? 11.744 -1.489 -18.921 1.00 58.69 98 SER A CA 1
ATOM 805 C C . SER A 1 98 ? 12.933 -1.058 -18.057 1.00 58.69 98 SER A C 1
ATOM 807 O O . SER A 1 98 ? 13.575 -0.030 -18.281 1.00 58.69 98 SER A O 1
ATOM 809 N N . MET A 1 99 ? 13.161 -1.816 -16.980 1.00 53.19 99 MET A N 1
ATOM 810 C CA . MET A 1 99 ? 14.416 -1.801 -16.224 1.00 53.19 99 MET A CA 1
ATOM 811 C C . MET A 1 99 ? 15.175 -3.085 -16.540 1.00 53.19 99 MET A C 1
ATOM 813 O O . MET A 1 99 ? 14.905 -4.123 -15.945 1.00 53.19 99 MET A O 1
ATOM 817 N N . LEU A 1 100 ? 16.143 -2.995 -17.447 1.00 52.66 100 LEU A N 1
ATOM 818 C CA . LEU A 1 100 ? 17.202 -3.995 -17.524 1.00 52.66 100 LEU A CA 1
ATOM 819 C C . LEU A 1 100 ? 18.177 -3.747 -16.370 1.00 52.66 100 LEU A C 1
ATOM 821 O O . LEU A 1 100 ? 18.446 -2.588 -16.026 1.00 52.66 100 LEU A O 1
ATOM 825 N N . ASN A 1 101 ? 18.716 -4.813 -15.778 1.00 45.94 101 ASN A N 1
ATOM 826 C CA . ASN A 1 101 ? 19.846 -4.691 -14.868 1.00 45.94 101 ASN A CA 1
ATOM 827 C C . ASN A 1 101 ? 20.955 -3.850 -15.522 1.00 45.94 101 ASN A C 1
ATOM 829 O O . ASN A 1 101 ? 21.349 -4.076 -16.668 1.00 45.94 101 ASN A O 1
ATOM 833 N N . SER A 1 102 ? 21.462 -2.856 -14.791 1.00 50.66 102 SER A N 1
ATOM 834 C CA . SER A 1 102 ? 22.663 -2.140 -15.206 1.00 50.66 102 SER A CA 1
ATOM 835 C C . SER A 1 102 ? 23.827 -3.124 -15.162 1.00 50.66 102 SER A C 1
ATOM 837 O O . SER A 1 102 ? 24.264 -3.510 -14.076 1.00 50.66 102 SER A O 1
ATOM 839 N N . VAL A 1 103 ? 24.328 -3.538 -16.322 1.00 49.16 103 VAL A N 1
ATOM 840 C CA . VAL A 1 103 ? 25.581 -4.289 -16.392 1.00 49.16 103 VAL A CA 1
ATOM 841 C C . VAL A 1 103 ? 26.693 -3.334 -15.967 1.00 49.16 103 VAL A C 1
ATOM 843 O O . VAL A 1 103 ? 26.931 -2.315 -16.616 1.00 49.16 103 VAL A O 1
ATOM 846 N N . LYS A 1 104 ? 27.345 -3.626 -14.839 1.00 51.97 104 LYS A N 1
ATOM 847 C CA . LYS A 1 104 ? 28.570 -2.927 -14.446 1.00 51.97 104 LYS A CA 1
ATOM 848 C C . LYS A 1 104 ? 29.704 -3.535 -15.260 1.00 51.97 104 LYS A C 1
ATOM 850 O O . LYS A 1 104 ? 30.053 -4.690 -15.045 1.00 51.97 104 LYS A O 1
ATOM 855 N N . VAL A 1 105 ? 30.238 -2.774 -16.206 1.00 58.19 105 VAL A N 1
ATOM 856 C CA . VAL A 1 105 ? 31.396 -3.186 -17.002 1.00 58.19 105 VAL A CA 1
ATOM 857 C C . VAL A 1 105 ? 32.621 -2.511 -16.404 1.00 58.19 105 VAL A C 1
ATOM 859 O O . VAL A 1 105 ? 32.630 -1.292 -16.233 1.00 58.19 105 VAL A O 1
ATOM 862 N N . LEU A 1 106 ? 33.629 -3.302 -16.046 1.00 57.97 106 LEU A N 1
ATOM 863 C CA . LEU A 1 106 ? 34.936 -2.785 -15.662 1.00 57.97 106 LEU A CA 1
ATOM 864 C C . LEU A 1 106 ? 35.756 -2.661 -16.947 1.00 57.97 106 LEU A C 1
ATOM 866 O O . LEU A 1 106 ? 35.933 -3.642 -17.664 1.00 57.97 106 LEU A O 1
ATOM 870 N N . VAL A 1 107 ? 36.177 -1.444 -17.269 1.00 70.75 107 VAL A N 1
ATOM 871 C CA . VAL A 1 107 ? 36.849 -1.115 -18.528 1.00 70.75 107 VAL A CA 1
ATOM 872 C C . VAL A 1 107 ? 38.251 -0.615 -18.193 1.00 70.75 107 VAL A C 1
ATOM 874 O O . VAL A 1 107 ? 38.407 0.189 -17.273 1.00 70.75 107 VAL A O 1
ATOM 877 N N . SER A 1 108 ? 39.270 -1.116 -18.900 1.00 65.88 108 SER A N 1
ATOM 878 C CA . SER A 1 108 ? 40.646 -0.630 -18.735 1.00 65.88 108 SER A CA 1
ATOM 879 C C . SER A 1 108 ? 40.729 0.849 -19.113 1.00 65.88 108 SER A C 1
ATOM 881 O O . SER A 1 108 ? 40.048 1.290 -20.036 1.00 65.88 108 SER A O 1
ATOM 883 N N . LYS A 1 109 ? 41.598 1.612 -18.442 1.00 69.75 109 LYS A N 1
ATOM 884 C CA . LYS A 1 109 ? 41.844 3.031 -18.750 1.00 69.75 109 LYS A CA 1
ATOM 885 C C . LYS A 1 109 ? 42.234 3.250 -20.221 1.00 69.75 109 LYS A C 1
ATOM 887 O O . LYS A 1 109 ? 41.929 4.302 -20.774 1.00 69.75 109 LYS A O 1
ATOM 892 N N . ASP A 1 110 ? 42.861 2.248 -20.832 1.00 83.94 110 ASP A N 1
ATOM 893 C CA . ASP A 1 110 ? 43.363 2.289 -22.209 1.00 83.94 110 ASP A CA 1
ATOM 894 C C . ASP A 1 110 ? 42.318 1.850 -23.253 1.00 83.94 110 ASP A C 1
ATOM 896 O O . ASP A 1 110 ? 42.571 1.901 -24.456 1.00 83.94 110 ASP A O 1
ATOM 900 N N . ASP A 1 111 ? 41.128 1.418 -22.824 1.00 69.38 111 ASP A N 1
ATOM 901 C CA . ASP A 1 111 ? 40.051 1.035 -23.735 1.00 69.38 111 ASP A CA 1
ATOM 902 C C . ASP A 1 111 ? 39.253 2.273 -24.176 1.00 69.38 111 ASP A C 1
ATOM 904 O O . ASP A 1 111 ? 38.361 2.765 -23.483 1.00 69.38 111 ASP A O 1
ATOM 908 N N . LEU A 1 112 ? 39.590 2.771 -25.366 1.00 72.00 112 LEU A N 1
ATOM 909 C CA . LEU A 1 112 ? 38.988 3.954 -25.990 1.00 72.00 112 LEU A CA 1
ATOM 910 C C . LEU A 1 112 ? 37.652 3.666 -26.703 1.00 72.00 112 LEU A C 1
ATOM 912 O O . LEU A 1 112 ? 37.108 4.551 -27.370 1.00 72.00 112 LEU A O 1
ATOM 916 N N . ARG A 1 113 ? 37.109 2.442 -26.615 1.00 75.81 113 ARG A N 1
ATOM 917 C CA . ARG A 1 113 ? 35.847 2.098 -27.288 1.00 75.81 113 ARG A CA 1
ATOM 918 C C . ARG A 1 113 ? 34.680 2.881 -26.682 1.00 75.81 113 ARG A C 1
ATOM 920 O O . ARG A 1 113 ? 34.477 2.926 -25.471 1.00 75.81 113 ARG A O 1
ATOM 927 N N . GLY A 1 114 ? 33.869 3.490 -27.544 1.00 50.44 114 GLY A N 1
ATOM 928 C CA . GLY A 1 114 ? 32.673 4.217 -27.131 1.00 50.44 114 GLY A CA 1
ATOM 929 C C . GLY A 1 114 ? 31.551 3.269 -26.705 1.00 50.44 114 GLY A C 1
ATOM 930 O O . GLY A 1 114 ? 30.923 2.628 -27.543 1.00 50.44 114 GLY A O 1
ATOM 931 N N . TYR A 1 115 ? 31.240 3.217 -25.411 1.00 56.03 115 TYR A N 1
ATOM 932 C CA . TYR A 1 115 ? 30.087 2.476 -24.901 1.00 56.03 115 TYR A CA 1
ATOM 933 C C . TYR A 1 115 ? 28.832 3.352 -24.966 1.00 56.03 115 TYR A C 1
ATOM 935 O O . TYR A 1 115 ? 28.657 4.288 -24.183 1.00 56.03 115 TYR A O 1
ATOM 943 N N . ARG A 1 116 ? 27.923 3.060 -25.901 1.00 47.03 116 ARG A N 1
ATOM 944 C CA . ARG A 1 116 ? 26.614 3.724 -25.960 1.00 47.03 116 ARG A CA 1
ATOM 945 C C . ARG A 1 116 ? 25.642 2.962 -25.063 1.00 47.03 116 ARG A C 1
ATOM 947 O O . ARG A 1 116 ? 25.226 1.858 -25.396 1.00 47.03 116 ARG A O 1
ATOM 954 N N . GLY A 1 117 ? 25.275 3.544 -23.921 1.00 50.91 117 GLY A N 1
ATOM 955 C CA . GLY A 1 117 ? 24.224 2.977 -23.072 1.00 50.91 117 GLY A CA 1
ATOM 956 C C . GLY A 1 117 ? 22.932 2.788 -23.872 1.00 50.91 117 GLY A C 1
ATOM 957 O O . GLY A 1 117 ? 22.563 3.662 -24.664 1.00 50.91 117 GLY A O 1
ATOM 958 N N . ALA A 1 118 ? 22.251 1.655 -23.684 1.00 49.81 118 ALA A N 1
ATOM 959 C CA . ALA A 1 118 ? 20.977 1.389 -24.338 1.00 49.81 118 ALA A CA 1
ATOM 960 C C . ALA A 1 118 ? 19.996 2.533 -24.019 1.00 49.81 118 ALA A C 1
ATOM 962 O O . ALA A 1 118 ? 19.599 2.728 -22.867 1.00 49.81 118 ALA A O 1
ATOM 963 N N . ARG A 1 119 ? 19.620 3.329 -25.030 1.00 43.47 119 ARG A N 1
ATOM 964 C CA . ARG A 1 119 ? 18.568 4.349 -24.904 1.00 43.47 119 ARG A CA 1
ATOM 965 C C . ARG A 1 119 ? 17.213 3.647 -24.883 1.00 43.47 119 ARG A C 1
ATOM 967 O O . ARG A 1 119 ? 16.464 3.690 -25.850 1.00 43.47 119 ARG A O 1
ATOM 974 N N . VAL A 1 120 ? 16.909 2.978 -23.779 1.00 53.31 120 VAL A N 1
ATOM 975 C CA . VAL A 1 120 ? 15.592 2.383 -23.557 1.00 53.31 120 VAL A CA 1
ATOM 976 C C . VAL A 1 120 ? 14.658 3.478 -23.050 1.00 53.31 120 VAL A C 1
ATOM 978 O O . VAL A 1 120 ? 14.956 4.161 -22.064 1.00 53.31 120 VAL A O 1
ATOM 981 N N . LYS A 1 121 ? 13.525 3.678 -23.728 1.00 49.12 121 LYS A N 1
ATOM 982 C CA . LYS A 1 121 ? 12.481 4.607 -23.283 1.00 49.12 121 LYS A CA 1
ATOM 983 C C . LYS A 1 121 ? 11.891 4.075 -21.974 1.00 49.12 121 LYS A C 1
ATOM 985 O O . LYS A 1 121 ? 11.105 3.131 -21.973 1.00 49.12 121 LYS A O 1
ATOM 990 N N . ARG A 1 122 ? 12.285 4.673 -20.848 1.00 54.09 122 ARG A N 1
ATOM 991 C CA . ARG A 1 122 ? 11.792 4.301 -19.514 1.00 54.09 122 ARG A CA 1
ATOM 992 C C . ARG A 1 122 ? 10.310 4.653 -19.404 1.00 54.09 122 ARG A C 1
ATOM 994 O O . ARG A 1 122 ? 9.964 5.808 -19.180 1.00 54.09 122 ARG A O 1
ATOM 1001 N N . THR A 1 123 ? 9.441 3.659 -19.563 1.00 55.69 123 THR A N 1
ATOM 1002 C CA . THR A 1 123 ? 8.007 3.807 -19.287 1.00 55.69 123 THR A CA 1
ATOM 1003 C C . THR A 1 123 ? 7.730 3.289 -17.880 1.00 55.69 123 THR A C 1
ATOM 1005 O O . THR A 1 123 ? 8.003 2.128 -17.571 1.00 55.69 123 THR A O 1
ATOM 1008 N N . ILE A 1 124 ? 7.221 4.162 -17.013 1.00 57.28 124 ILE A N 1
ATOM 1009 C CA . ILE A 1 124 ? 6.779 3.804 -15.662 1.00 57.28 124 ILE A CA 1
ATOM 1010 C C . ILE A 1 124 ? 5.291 3.462 -15.737 1.00 57.28 124 ILE A C 1
ATOM 1012 O O . ILE A 1 124 ? 4.520 4.208 -16.342 1.00 57.28 124 ILE A O 1
ATOM 1016 N N . VAL A 1 125 ? 4.892 2.346 -15.131 1.00 60.56 125 VAL A N 1
ATOM 1017 C CA . VAL A 1 125 ? 3.487 2.039 -14.852 1.00 60.56 125 VAL A CA 1
ATOM 1018 C C . VAL A 1 125 ? 3.301 2.070 -13.345 1.00 60.56 125 VAL A C 1
ATOM 1020 O O . VAL A 1 125 ? 4.002 1.395 -12.597 1.00 60.56 125 VAL A O 1
ATOM 1023 N N . THR A 1 126 ? 2.365 2.890 -12.887 1.00 55.72 126 THR A N 1
ATOM 1024 C CA . THR A 1 126 ? 2.038 2.966 -11.466 1.00 55.72 126 THR A CA 1
ATOM 1025 C C . THR A 1 126 ? 1.036 1.875 -11.133 1.00 55.72 126 THR A C 1
ATOM 1027 O O . THR A 1 126 ? -0.092 1.905 -11.618 1.00 55.72 126 THR A O 1
ATOM 1030 N N . ALA A 1 127 ? 1.456 0.921 -10.309 1.00 57.41 127 ALA A N 1
ATOM 1031 C CA . ALA A 1 127 ? 0.571 -0.040 -9.680 1.00 57.41 127 ALA A CA 1
ATOM 1032 C C . ALA A 1 127 ? 0.077 0.552 -8.353 1.00 57.41 127 ALA A C 1
ATOM 1034 O O . ALA A 1 127 ? 0.856 1.007 -7.519 1.00 57.41 127 ALA A O 1
ATOM 1035 N N . VAL A 1 128 ? -1.231 0.592 -8.143 1.00 58.62 128 VAL A N 1
ATOM 1036 C CA . VAL A 1 128 ? -1.781 1.041 -6.861 1.00 58.62 128 VAL A CA 1
ATOM 1037 C C . VAL A 1 128 ? -2.080 -0.194 -6.029 1.00 58.62 128 VAL A C 1
ATOM 1039 O O . VAL A 1 128 ? -3.030 -0.913 -6.316 1.00 58.62 128 VAL A O 1
ATOM 1042 N N . GLU A 1 129 ? -1.269 -0.424 -5.001 1.00 63.84 129 GLU A N 1
ATOM 1043 C CA . GLU A 1 129 ? -1.465 -1.479 -4.002 1.00 63.84 129 GLU A CA 1
ATOM 1044 C C . GLU A 1 129 ? -1.974 -0.830 -2.709 1.00 63.84 129 GLU A C 1
ATOM 1046 O O . GLU A 1 129 ? -1.315 -0.815 -1.678 1.00 63.84 129 GLU A O 1
ATOM 1051 N N . CYS A 1 130 ? -3.127 -0.173 -2.806 1.00 55.75 130 CYS A N 1
ATOM 1052 C CA . CYS A 1 130 ? -4.341 -0.636 -2.149 1.00 55.75 130 CYS A CA 1
ATOM 1053 C C . CYS A 1 130 ? -5.516 0.245 -2.610 1.00 55.75 130 CYS A C 1
ATOM 1055 O O . CYS A 1 130 ? -5.564 1.454 -2.402 1.00 55.75 130 CYS A O 1
ATOM 1057 N N . ILE A 1 131 ? -6.408 -0.401 -3.352 1.00 51.41 131 ILE A N 1
ATOM 1058 C CA . ILE A 1 131 ? -7.866 -0.359 -3.273 1.00 51.41 131 ILE A CA 1
ATOM 1059 C C . ILE A 1 131 ? -8.488 0.959 -2.775 1.00 51.41 131 ILE A C 1
ATOM 1061 O O . ILE A 1 131 ? -8.504 1.272 -1.587 1.00 51.41 131 ILE A O 1
ATOM 1065 N N . SER A 1 132 ? -9.097 1.691 -3.708 1.00 50.22 132 SER A N 1
ATOM 1066 C CA . SER A 1 132 ? -9.958 2.835 -3.403 1.00 50.22 132 SER A CA 1
ATOM 1067 C C . SER A 1 132 ? -10.990 2.493 -2.319 1.00 50.22 132 SER A C 1
ATOM 1069 O O . SER A 1 132 ? -11.429 1.347 -2.196 1.00 50.22 132 SER A O 1
ATOM 1071 N N . ALA A 1 133 ? -11.444 3.498 -1.563 1.00 55.72 133 ALA A N 1
ATOM 1072 C CA . ALA A 1 133 ? -12.428 3.316 -0.490 1.00 55.72 133 ALA A CA 1
ATOM 1073 C C . ALA A 1 133 ? -13.677 2.512 -0.930 1.00 55.72 133 ALA A C 1
ATOM 1075 O O . ALA A 1 133 ? -14.239 1.749 -0.144 1.00 55.72 133 ALA A O 1
ATOM 1076 N N . ALA A 1 134 ? -14.057 2.627 -2.209 1.00 55.12 134 ALA A N 1
ATOM 1077 C CA . ALA A 1 134 ? -15.189 1.932 -2.816 1.00 55.12 134 ALA A CA 1
ATOM 1078 C C . ALA A 1 134 ? -15.014 0.408 -2.913 1.00 55.12 134 ALA A C 1
ATOM 1080 O O . ALA A 1 134 ? -16.002 -0.313 -2.840 1.00 55.12 134 ALA A O 1
ATOM 1081 N N . VAL A 1 135 ? -13.785 -0.087 -3.058 1.00 65.31 135 VAL A N 1
ATOM 1082 C CA . VAL A 1 135 ? -13.492 -1.528 -3.117 1.00 65.31 135 VAL A CA 1
ATOM 1083 C C . VAL A 1 135 ? -13.007 -2.034 -1.749 1.00 65.31 135 VAL A C 1
ATOM 1085 O O . VAL A 1 135 ? -13.350 -3.143 -1.348 1.00 65.31 135 VAL A O 1
ATOM 1088 N N . PHE A 1 136 ? -12.330 -1.186 -0.965 1.00 78.12 136 PHE A N 1
ATOM 1089 C CA . PHE A 1 136 ? -11.879 -1.508 0.390 1.00 78.12 136 PHE A CA 1
ATOM 1090 C C . PHE A 1 136 ? -13.062 -1.792 1.320 1.00 78.12 136 PHE A C 1
ATOM 1092 O O . PHE A 1 136 ? -13.060 -2.768 2.072 1.00 78.12 136 PHE A O 1
ATOM 1099 N N . ASN A 1 137 ? -14.095 -0.947 1.264 1.00 81.94 137 ASN A N 1
ATOM 1100 C CA . ASN A 1 137 ? -15.254 -1.081 2.133 1.00 81.94 137 ASN A CA 1
ATOM 1101 C C . ASN A 1 137 ? -15.995 -2.418 1.952 1.00 81.94 137 ASN A C 1
ATOM 1103 O O . ASN A 1 137 ? -16.118 -3.121 2.952 1.00 81.94 137 ASN A O 1
ATOM 1107 N N . PRO A 1 138 ? -16.473 -2.816 0.754 1.00 83.88 138 PRO A N 1
ATOM 1108 C CA . PRO A 1 138 ? -17.205 -4.073 0.598 1.00 83.88 138 PRO A CA 1
ATOM 1109 C C . PRO A 1 138 ? -16.358 -5.302 0.949 1.00 83.88 138 PRO A C 1
ATOM 1111 O O . PRO A 1 138 ? -16.891 -6.238 1.533 1.00 83.88 138 PRO A O 1
ATOM 1114 N N . GLN A 1 139 ? -15.049 -5.285 0.676 1.00 84.75 139 GLN A N 1
ATOM 1115 C CA . GLN A 1 139 ? -14.166 -6.425 0.953 1.00 84.75 139 GLN A CA 1
ATOM 1116 C C . GLN A 1 139 ? -13.870 -6.630 2.443 1.00 84.75 139 GLN A C 1
ATOM 1118 O O . GLN A 1 139 ? -13.642 -7.754 2.871 1.00 84.75 139 GLN A O 1
ATOM 1123 N N . THR A 1 140 ? -13.889 -5.561 3.242 1.00 85.50 140 THR A N 1
ATOM 1124 C CA . THR A 1 140 ? -13.516 -5.620 4.669 1.00 85.50 140 THR A CA 1
ATOM 1125 C C . THR A 1 140 ? -14.709 -5.513 5.616 1.00 85.50 140 THR A C 1
ATOM 1127 O O . THR A 1 140 ? -14.578 -5.780 6.808 1.00 85.50 140 THR A O 1
ATOM 1130 N N . LYS A 1 141 ? -15.891 -5.115 5.122 1.00 88.00 141 LYS A N 1
ATOM 1131 C CA . LYS A 1 141 ? -17.064 -4.819 5.964 1.00 88.00 141 LYS A CA 1
ATOM 1132 C C . LYS A 1 141 ? -17.569 -6.038 6.728 1.00 88.00 141 LYS A C 1
ATOM 1134 O O . LYS A 1 141 ? -17.896 -5.908 7.903 1.00 88.00 141 LYS A O 1
ATOM 1139 N N . GLN A 1 142 ? -17.623 -7.198 6.076 1.00 88.69 142 GLN A N 1
ATOM 1140 C CA . GLN A 1 142 ? -18.079 -8.434 6.713 1.00 88.69 142 GLN A CA 1
ATOM 1141 C C . GLN A 1 142 ? -17.093 -8.896 7.791 1.00 88.69 142 GLN A C 1
ATOM 1143 O O . GLN A 1 142 ? -17.508 -9.194 8.907 1.00 88.69 142 GLN A O 1
ATOM 1148 N N . GLN A 1 143 ? -15.794 -8.878 7.480 1.00 87.56 143 GLN A N 1
ATOM 1149 C CA . GLN A 1 143 ? -14.732 -9.252 8.417 1.00 87.56 143 GLN A CA 1
ATOM 1150 C C . GLN A 1 143 ? -14.706 -8.341 9.649 1.00 87.56 143 GLN A C 1
ATOM 1152 O O . GLN A 1 143 ? -14.514 -8.814 10.764 1.00 87.56 143 GLN A O 1
ATOM 1157 N N . ALA A 1 144 ? -14.964 -7.045 9.465 1.00 86.44 144 ALA A N 1
ATOM 1158 C CA . ALA A 1 144 ? -14.974 -6.096 10.568 1.00 86.44 144 ALA A CA 1
ATOM 1159 C C . ALA A 1 144 ? -16.084 -6.355 11.595 1.00 86.44 144 ALA A C 1
ATOM 1161 O O . ALA A 1 144 ? -15.956 -5.901 12.728 1.00 86.44 144 ALA A O 1
ATOM 1162 N N . ASN A 1 145 ? -17.160 -7.064 11.229 1.00 88.56 145 ASN A N 1
ATOM 1163 C CA . ASN A 1 145 ? -18.269 -7.396 12.127 1.00 88.56 145 ASN A CA 1
ATOM 1164 C C . ASN A 1 145 ? -18.765 -6.178 12.941 1.00 88.56 145 ASN A C 1
ATOM 1166 O O . ASN A 1 145 ? -18.814 -6.194 14.170 1.00 88.56 145 ASN A O 1
ATOM 1170 N N . SER A 1 146 ? -19.039 -5.074 12.237 1.00 88.25 146 SER A N 1
ATOM 1171 C CA . SER A 1 146 ? -19.449 -3.769 12.793 1.00 88.25 146 SER A CA 1
ATOM 1172 C C . SER A 1 146 ? -18.403 -3.028 13.642 1.00 88.25 146 SER A C 1
ATOM 1174 O O . SER A 1 146 ? -18.667 -1.908 14.085 1.00 88.25 146 SER A O 1
ATOM 1176 N N . ARG A 1 147 ? -17.201 -3.583 13.827 1.00 90.00 147 ARG A N 1
ATOM 1177 C CA . ARG A 1 147 ? -16.097 -2.915 14.527 1.00 90.00 147 ARG A CA 1
ATOM 1178 C C . ARG A 1 147 ? -15.426 -1.846 13.656 1.00 90.00 147 ARG A C 1
ATOM 1180 O O . ARG A 1 147 ? -15.511 -1.908 12.424 1.00 90.00 147 ARG A O 1
ATOM 1187 N N . PRO A 1 148 ? -14.736 -0.869 14.271 1.00 90.81 148 PRO A N 1
ATOM 1188 C CA . PRO A 1 148 ? -13.982 0.128 13.528 1.00 90.81 148 PRO A CA 1
ATOM 1189 C C . PRO A 1 148 ? -12.870 -0.502 12.688 1.00 90.81 148 PRO A C 1
ATOM 1191 O O . PRO A 1 148 ? -12.140 -1.381 13.147 1.00 90.81 148 PRO A O 1
ATOM 1194 N N . ARG A 1 149 ? -12.710 0.003 11.463 1.00 91.75 149 ARG A N 1
ATOM 1195 C CA . ARG A 1 149 ? -11.579 -0.321 10.583 1.00 91.75 149 ARG A CA 1
ATOM 1196 C C . ARG A 1 149 ? -10.609 0.844 10.561 1.00 91.75 149 ARG A C 1
ATOM 1198 O O . ARG A 1 149 ? -11.026 1.977 10.330 1.00 91.75 149 ARG A O 1
ATOM 1205 N N . ILE A 1 150 ? -9.330 0.585 10.788 1.00 88.94 150 ILE A N 1
ATOM 1206 C CA . ILE A 1 150 ? -8.290 1.614 10.744 1.00 88.94 150 ILE A CA 1
ATOM 1207 C C . ILE A 1 150 ? -7.630 1.570 9.376 1.00 88.94 150 ILE A C 1
ATOM 1209 O O . ILE A 1 150 ? -7.211 0.506 8.927 1.00 88.94 150 ILE A O 1
ATOM 1213 N N . LEU A 1 151 ? -7.531 2.724 8.723 1.00 86.31 151 LEU A N 1
ATOM 1214 C CA . LEU A 1 151 ? -6.907 2.854 7.416 1.00 86.31 151 LEU A CA 1
ATOM 1215 C C . LEU A 1 151 ? -5.722 3.816 7.496 1.00 86.31 151 LEU A C 1
ATOM 1217 O O . LEU A 1 151 ? -5.905 5.027 7.634 1.00 86.31 151 LEU A O 1
ATOM 1221 N N . ILE A 1 152 ? -4.515 3.262 7.437 1.00 83.62 152 ILE A N 1
ATOM 1222 C CA . ILE A 1 152 ? -3.246 3.992 7.417 1.00 83.62 152 ILE A CA 1
ATOM 1223 C C . ILE A 1 152 ? -2.868 4.249 5.962 1.00 83.62 152 ILE A C 1
ATOM 1225 O O . ILE A 1 152 ? -2.968 3.358 5.122 1.00 83.62 152 ILE A O 1
ATOM 1229 N N . TRP A 1 153 ? -2.479 5.478 5.645 1.00 79.56 153 TRP A N 1
ATOM 1230 C CA . TRP A 1 153 ? -2.189 5.883 4.271 1.00 79.56 153 TRP A CA 1
ATOM 1231 C C . TRP A 1 153 ? -1.297 7.126 4.227 1.00 79.56 153 TRP A C 1
ATOM 1233 O O . TRP A 1 153 ? -1.189 7.855 5.215 1.00 79.56 153 TRP A O 1
ATOM 1243 N N . ASP A 1 154 ? -0.653 7.386 3.090 1.00 73.00 154 ASP A N 1
ATOM 1244 C CA . ASP A 1 154 ? 0.401 8.401 2.975 1.00 73.00 154 ASP A CA 1
ATOM 1245 C C . ASP A 1 154 ? -0.073 9.854 2.832 1.00 73.00 154 ASP A C 1
ATOM 1247 O O . ASP A 1 154 ? 0.757 10.764 2.879 1.00 73.00 154 ASP A O 1
ATOM 1251 N N . GLY A 1 155 ? -1.386 10.082 2.699 1.00 62.88 155 GLY A N 1
ATOM 1252 C CA . GLY A 1 155 ? -2.007 11.412 2.633 1.00 62.88 155 GLY A CA 1
ATOM 1253 C C . GLY A 1 155 ? -1.521 12.284 1.467 1.00 62.88 155 GLY A C 1
ATOM 1254 O O . GLY A 1 155 ? -1.836 13.472 1.403 1.00 62.88 155 GLY A O 1
ATOM 1255 N N . PHE A 1 156 ? -0.730 11.742 0.534 1.00 61.41 156 PHE A N 1
ATOM 1256 C CA . PHE A 1 156 ? -0.092 12.553 -0.494 1.00 61.41 156 PHE A CA 1
ATOM 1257 C C . PHE A 1 156 ? -1.036 12.760 -1.681 1.00 61.41 156 PHE A C 1
ATOM 1259 O O . PHE A 1 156 ? -1.280 11.840 -2.455 1.00 61.41 156 PHE A O 1
ATOM 1266 N N . GLY A 1 157 ? -1.534 13.997 -1.816 1.00 56.56 157 GLY A N 1
ATOM 1267 C CA . GLY A 1 157 ? -2.047 14.618 -3.044 1.00 56.56 157 GLY A CA 1
ATOM 1268 C C . GLY A 1 157 ? -3.132 13.850 -3.814 1.00 56.56 157 GLY A C 1
ATOM 1269 O O . GLY A 1 157 ? -2.853 12.833 -4.439 1.00 56.56 157 GLY A O 1
ATOM 1270 N N . THR A 1 158 ? -4.334 14.441 -3.892 1.00 55.50 158 THR A N 1
ATOM 1271 C CA . THR A 1 158 ? -5.571 14.042 -4.627 1.00 55.50 158 THR A CA 1
ATOM 1272 C C . THR A 1 158 ? -6.632 13.254 -3.865 1.00 55.50 158 THR A C 1
ATOM 1274 O O . THR A 1 158 ? -7.770 13.209 -4.323 1.00 55.50 158 THR A O 1
ATOM 1277 N N . HIS A 1 159 ? -6.333 12.693 -2.695 1.00 55.88 159 HIS A N 1
ATOM 1278 C CA . HIS A 1 159 ? -7.296 11.804 -2.036 1.00 55.88 159 HIS A CA 1
ATOM 1279 C C . HIS A 1 159 ? -7.980 12.358 -0.785 1.00 55.88 159 HIS A C 1
ATOM 1281 O O . HIS A 1 159 ? -8.939 11.761 -0.302 1.00 55.88 159 HIS A O 1
ATOM 1287 N N . GLU A 1 160 ? -7.531 13.495 -0.263 1.00 63.12 160 GLU A N 1
ATOM 1288 C CA . GLU A 1 160 ? -8.157 14.177 0.879 1.00 63.12 160 GLU A CA 1
ATOM 1289 C C . GLU A 1 160 ? -9.365 15.005 0.424 1.00 63.12 160 GLU A C 1
ATOM 1291 O O . GLU A 1 160 ? -9.465 16.206 0.659 1.00 63.12 160 GLU A O 1
ATOM 1296 N N . THR A 1 161 ? -10.284 14.369 -0.299 1.00 73.19 161 THR A N 1
ATOM 1297 C CA . THR A 1 161 ? -11.557 15.005 -0.641 1.00 73.19 161 THR A CA 1
ATOM 1298 C C . THR A 1 161 ? -12.540 14.813 0.506 1.00 73.19 161 THR A C 1
ATOM 1300 O O . THR A 1 161 ? -12.547 13.768 1.163 1.00 73.19 161 THR A O 1
ATOM 1303 N N . LEU A 1 162 ? -13.413 15.800 0.719 1.00 79.31 162 LEU A N 1
ATOM 1304 C CA . LEU A 1 162 ? -14.494 15.709 1.704 1.00 79.31 162 LEU A CA 1
ATOM 1305 C C . LEU A 1 162 ? -15.311 14.420 1.518 1.00 79.31 162 LEU A C 1
ATOM 1307 O O . LEU A 1 162 ? -15.608 13.731 2.488 1.00 79.31 162 LEU A O 1
ATOM 1311 N N . ASN A 1 163 ? -15.555 14.032 0.264 1.00 81.19 163 ASN A N 1
ATOM 1312 C CA . ASN A 1 163 ? -16.270 12.809 -0.096 1.00 81.19 163 ASN A CA 1
ATOM 1313 C C . ASN A 1 163 ? -15.622 11.542 0.483 1.00 81.19 163 ASN A C 1
ATOM 1315 O O . ASN A 1 163 ? -16.328 10.657 0.959 1.00 81.19 163 ASN A O 1
ATOM 1319 N N . VAL A 1 164 ? -14.287 11.444 0.466 1.00 79.75 164 VAL A N 1
ATOM 1320 C CA . VAL A 1 164 ? -13.566 10.292 1.034 1.00 79.75 164 VAL A CA 1
ATOM 1321 C C . VAL A 1 164 ? -13.679 10.284 2.557 1.00 79.75 164 VAL A C 1
ATOM 1323 O O . VAL A 1 164 ? -13.924 9.232 3.146 1.00 79.75 164 VAL A O 1
ATOM 1326 N N . ILE A 1 165 ? -13.563 11.448 3.198 1.00 81.81 165 ILE A N 1
ATOM 1327 C CA . ILE A 1 165 ? -13.680 11.572 4.657 1.00 81.81 165 ILE A CA 1
ATOM 1328 C C . ILE A 1 165 ? -15.097 11.212 5.116 1.00 81.81 165 ILE A C 1
ATOM 1330 O O . ILE A 1 165 ? -15.259 10.397 6.026 1.00 81.81 165 ILE A O 1
ATOM 1334 N N . GLU A 1 166 ? -16.123 11.761 4.463 1.00 84.94 166 GLU A N 1
ATOM 1335 C CA . GLU A 1 166 ? -17.522 11.448 4.751 1.00 84.94 166 GLU A CA 1
ATOM 1336 C C . GLU A 1 166 ? -17.841 9.975 4.522 1.00 84.94 166 GLU A C 1
ATOM 1338 O O . GLU A 1 166 ? -18.526 9.354 5.335 1.00 84.94 166 GLU A O 1
ATOM 1343 N N . PHE A 1 167 ? -17.347 9.402 3.423 1.00 87.12 167 PHE A N 1
ATOM 1344 C CA . PHE A 1 167 ? -17.525 7.986 3.137 1.00 87.12 167 PHE A CA 1
ATOM 1345 C C . PHE A 1 167 ? -16.917 7.124 4.245 1.00 87.12 167 PHE A C 1
ATOM 1347 O O . PHE A 1 167 ? -17.572 6.203 4.735 1.00 87.12 167 PHE A O 1
ATOM 1354 N N . CYS A 1 168 ? -15.691 7.429 4.673 1.00 87.50 168 CYS A N 1
ATOM 1355 C CA . CYS A 1 168 ? -15.033 6.705 5.754 1.00 87.50 168 CYS A CA 1
ATOM 1356 C C . CYS A 1 168 ? -15.805 6.834 7.071 1.00 87.50 168 CYS A C 1
ATOM 1358 O O . CYS A 1 168 ? -16.067 5.823 7.724 1.00 87.50 168 CYS A O 1
ATOM 1360 N N . PHE A 1 169 ? -16.260 8.043 7.412 1.00 87.00 169 PHE A N 1
ATOM 1361 C CA . PHE A 1 169 ? -17.074 8.284 8.601 1.00 87.00 169 PHE A CA 1
ATOM 1362 C C . PHE A 1 169 ? -18.374 7.464 8.587 1.00 87.00 169 PHE A C 1
ATOM 1364 O O . PHE A 1 169 ? -18.639 6.715 9.527 1.00 87.00 169 PHE A O 1
ATOM 1371 N N . LYS A 1 170 ? -19.134 7.513 7.483 1.00 90.38 170 LYS A N 1
ATOM 1372 C CA . LYS A 1 170 ? -20.393 6.763 7.294 1.00 90.38 170 LYS A CA 1
ATOM 1373 C C . LYS A 1 170 ? -20.211 5.242 7.376 1.00 90.38 170 LYS A C 1
ATOM 1375 O O . LYS A 1 170 ? -21.167 4.527 7.654 1.00 90.38 170 LYS A O 1
ATOM 1380 N N . ASN A 1 171 ? -19.001 4.736 7.134 1.00 89.56 171 ASN A N 1
ATOM 1381 C CA . ASN A 1 171 ? -18.702 3.305 7.111 1.00 89.56 171 ASN A CA 1
ATOM 1382 C C . ASN A 1 171 ? -17.885 2.820 8.322 1.00 89.56 171 ASN A C 1
ATOM 1384 O O . ASN A 1 171 ? -17.361 1.707 8.280 1.00 89.56 171 ASN A O 1
ATOM 1388 N N . ASN A 1 172 ? -17.772 3.606 9.399 1.00 90.25 172 ASN A N 1
ATOM 1389 C CA . ASN A 1 172 ? -16.965 3.256 10.579 1.00 90.25 172 ASN A CA 1
ATOM 1390 C C . ASN A 1 172 ? -15.490 2.943 10.227 1.00 90.25 172 ASN A C 1
ATOM 1392 O O . ASN A 1 172 ? -14.881 1.998 10.734 1.00 90.25 172 ASN A O 1
ATOM 1396 N N . ILE A 1 173 ? -14.927 3.715 9.291 1.00 89.81 173 ILE A N 1
ATOM 1397 C CA . ILE A 1 173 ? -13.523 3.645 8.878 1.00 89.81 173 ILE A CA 1
ATOM 1398 C C . ILE A 1 173 ? -12.801 4.870 9.444 1.00 89.81 173 ILE A C 1
ATOM 1400 O O . ILE A 1 173 ? -13.142 6.014 9.135 1.00 89.81 173 ILE A O 1
ATOM 1404 N N . LYS A 1 174 ? -11.775 4.644 10.264 1.00 88.50 174 LYS A N 1
ATOM 1405 C CA . LYS A 1 174 ? -10.919 5.696 10.807 1.00 88.50 174 LYS A CA 1
ATOM 1406 C C . LYS A 1 174 ? -9.705 5.887 9.905 1.00 88.50 174 LYS A C 1
ATOM 1408 O O . LYS A 1 174 ? -8.835 5.025 9.837 1.00 88.50 174 LYS A O 1
ATOM 1413 N N . LEU A 1 175 ? -9.640 7.039 9.243 1.00 84.56 175 LEU A N 1
ATOM 1414 C CA . LEU A 1 175 ? -8.472 7.443 8.463 1.00 84.56 175 LEU A CA 1
ATOM 1415 C C . LEU A 1 175 ? -7.340 7.915 9.386 1.00 84.56 175 LEU A C 1
ATOM 1417 O O . LEU A 1 175 ? -7.548 8.764 10.257 1.00 84.56 175 LEU A O 1
ATOM 1421 N N . CYS A 1 176 ? -6.140 7.390 9.157 1.00 84.31 176 CYS A N 1
ATOM 1422 C CA . CYS A 1 176 ? -4.900 7.777 9.818 1.00 84.31 176 CYS A CA 1
ATOM 1423 C C . CYS A 1 176 ? -3.874 8.203 8.758 1.00 84.31 176 CYS A C 1
ATOM 1425 O O . CYS A 1 176 ? -3.099 7.382 8.271 1.00 84.31 176 CYS A O 1
ATOM 1427 N N . CYS A 1 177 ? -3.873 9.490 8.391 1.00 80.06 177 CYS A N 1
ATOM 1428 C CA . CYS A 1 177 ? -2.878 10.048 7.469 1.00 80.06 177 CYS A CA 1
ATOM 1429 C C . CYS A 1 177 ? -1.485 10.022 8.102 1.00 80.06 177 CYS A C 1
ATOM 1431 O O . CYS A 1 177 ? -1.313 10.485 9.234 1.00 80.06 177 CYS A O 1
ATOM 1433 N N . MET A 1 178 ? -0.489 9.536 7.368 1.00 75.44 178 MET A N 1
ATOM 1434 C CA . MET A 1 178 ? 0.915 9.733 7.714 1.00 75.44 178 MET A CA 1
ATOM 1435 C C . MET A 1 178 ? 1.339 11.186 7.476 1.00 75.44 178 MET A C 1
ATOM 1437 O O . MET A 1 178 ? 0.715 11.938 6.730 1.00 75.44 178 MET A O 1
ATOM 1441 N N . LEU A 1 179 ? 2.423 11.595 8.132 1.00 71.38 179 LEU A N 1
ATOM 1442 C CA . LEU A 1 179 ? 2.974 12.938 7.976 1.00 71.38 179 LEU A CA 1
ATOM 1443 C C . LEU A 1 179 ? 3.580 13.119 6.579 1.00 71.38 179 LEU A C 1
ATOM 1445 O O . LEU A 1 179 ? 4.400 12.308 6.135 1.00 71.38 179 LEU A O 1
ATOM 1449 N N . SER A 1 180 ? 3.261 14.236 5.922 1.00 65.38 180 SER A N 1
ATOM 1450 C CA . SER A 1 180 ? 3.872 14.608 4.643 1.00 65.38 180 SER A CA 1
ATOM 1451 C C . SER A 1 180 ? 5.403 14.593 4.732 1.00 65.38 180 SER A C 1
ATOM 1453 O O . SER A 1 180 ? 5.981 14.990 5.745 1.00 65.38 180 SER A O 1
ATOM 1455 N N . TYR A 1 181 ? 6.064 14.150 3.657 1.00 63.12 181 TYR A N 1
ATOM 1456 C CA . TYR A 1 181 ? 7.527 14.016 3.558 1.00 63.12 181 TYR A CA 1
ATOM 1457 C C . TYR A 1 181 ? 8.166 12.995 4.514 1.00 63.12 181 TYR A C 1
ATOM 1459 O O . TYR A 1 181 ? 9.385 12.998 4.678 1.00 63.12 181 TYR A O 1
ATOM 1467 N N . THR A 1 182 ? 7.383 12.098 5.122 1.00 64.81 182 THR A N 1
ATOM 1468 C CA . THR A 1 182 ? 7.916 10.988 5.938 1.00 64.81 182 THR A CA 1
ATOM 1469 C C . THR A 1 182 ? 7.580 9.605 5.383 1.00 64.81 182 THR A C 1
ATOM 1471 O O . THR A 1 182 ? 8.217 8.628 5.775 1.00 64.81 182 THR A O 1
ATOM 1474 N N . SER A 1 183 ? 6.665 9.529 4.409 1.00 63.25 183 SER A N 1
ATOM 1475 C CA . SER A 1 183 ? 6.169 8.283 3.815 1.00 63.25 1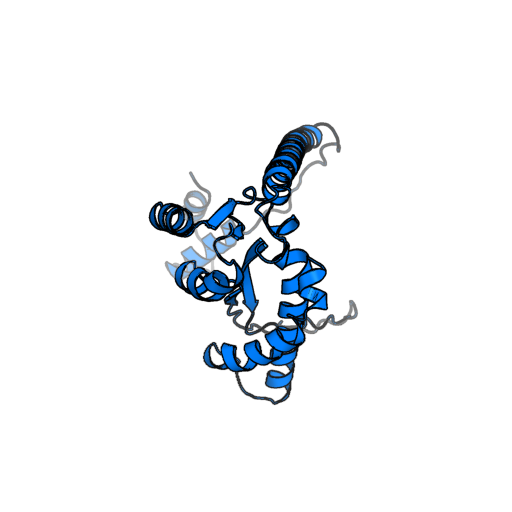83 SER A CA 1
ATOM 1476 C C . SER A 1 183 ? 7.302 7.390 3.308 1.00 63.25 183 SER A C 1
ATOM 1478 O O . SER A 1 183 ? 7.390 6.247 3.722 1.00 63.25 183 SER A O 1
ATOM 1480 N N . TYR A 1 184 ? 8.286 7.928 2.581 1.00 65.06 184 TYR A N 1
ATOM 1481 C CA . TYR A 1 184 ? 9.414 7.138 2.053 1.00 65.06 184 TYR A CA 1
ATOM 1482 C C . TYR A 1 184 ? 10.294 6.430 3.111 1.00 65.06 184 TYR A C 1
ATOM 1484 O O . TYR A 1 184 ? 11.146 5.622 2.747 1.00 65.06 184 TYR A O 1
ATOM 1492 N N . LYS A 1 185 ? 10.148 6.761 4.403 1.00 66.69 185 LYS A N 1
ATOM 1493 C CA . LYS A 1 185 ? 10.822 6.076 5.522 1.00 66.69 185 LYS A CA 1
ATOM 1494 C C . LYS A 1 185 ? 9.872 5.289 6.415 1.00 66.69 185 LYS A C 1
ATOM 1496 O O . LYS A 1 185 ? 10.323 4.366 7.082 1.00 66.69 185 LYS A O 1
ATOM 1501 N N . LEU A 1 186 ? 8.614 5.715 6.503 1.00 70.12 186 LEU A N 1
ATOM 1502 C CA . LEU A 1 186 ? 7.660 5.222 7.498 1.00 70.12 186 LEU A CA 1
ATOM 1503 C C . LEU A 1 186 ? 6.537 4.382 6.901 1.00 70.12 186 LEU A C 1
ATOM 1505 O O . LEU A 1 186 ? 5.829 3.737 7.661 1.00 70.12 186 LEU A O 1
ATOM 1509 N N . GLN A 1 187 ? 6.362 4.403 5.580 1.00 75.12 187 GLN A N 1
ATOM 1510 C CA . GLN A 1 187 ? 5.296 3.696 4.889 1.00 75.12 187 GLN A CA 1
ATOM 1511 C C . GLN A 1 187 ? 5.556 2.185 4.962 1.00 75.12 187 GLN A C 1
ATOM 1513 O O . GLN A 1 187 ? 6.509 1.708 4.334 1.00 75.12 187 GLN A O 1
ATOM 1518 N N . PRO A 1 188 ? 4.735 1.408 5.699 1.00 74.38 188 PRO A N 1
ATOM 1519 C CA . PRO A 1 188 ? 4.989 -0.019 5.903 1.00 74.38 188 PRO A CA 1
ATOM 1520 C C . PRO A 1 188 ? 5.054 -0.797 4.581 1.00 74.38 188 PRO A C 1
ATOM 1522 O O . PRO A 1 188 ? 5.894 -1.681 4.397 1.00 74.38 188 PRO A O 1
ATOM 1525 N N . CYS A 1 189 ? 4.227 -0.402 3.606 1.00 75.50 189 CYS A N 1
ATOM 1526 C CA . CYS A 1 189 ? 4.258 -0.971 2.262 1.00 75.50 189 CYS A CA 1
ATOM 1527 C C . CYS A 1 189 ? 5.608 -0.765 1.556 1.00 75.50 189 CYS A C 1
ATOM 1529 O O . CYS A 1 189 ? 6.108 -1.711 0.948 1.00 75.50 189 CYS A O 1
ATOM 1531 N N . ASP A 1 190 ? 6.222 0.417 1.656 1.00 73.81 190 ASP A N 1
ATOM 1532 C CA . ASP A 1 190 ? 7.527 0.695 1.043 1.00 73.81 190 ASP A CA 1
ATOM 1533 C C . ASP A 1 190 ? 8.660 -0.098 1.709 1.00 73.81 190 ASP A C 1
ATOM 1535 O O . ASP A 1 190 ? 9.549 -0.597 1.013 1.00 73.81 190 ASP A O 1
ATOM 1539 N N . VAL A 1 191 ? 8.618 -0.241 3.039 1.00 71.50 191 VAL A N 1
ATOM 1540 C CA . VAL A 1 191 ? 9.679 -0.891 3.826 1.00 71.50 191 VAL A CA 1
ATO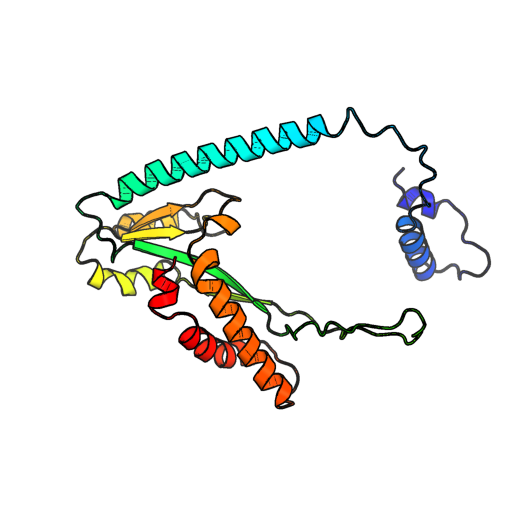M 1541 C C . VAL A 1 191 ? 9.696 -2.409 3.633 1.00 71.50 191 VAL A C 1
ATOM 1543 O O . VAL A 1 191 ? 10.772 -2.986 3.479 1.00 71.50 191 VAL A O 1
ATOM 1546 N N . ALA A 1 192 ? 8.531 -3.060 3.611 1.00 72.88 192 ALA A N 1
ATOM 1547 C CA . ALA A 1 192 ? 8.459 -4.522 3.669 1.00 72.88 192 ALA A CA 1
ATOM 1548 C C . ALA A 1 192 ? 7.903 -5.186 2.399 1.00 72.88 192 ALA A C 1
ATOM 1550 O O . ALA A 1 192 ? 8.423 -6.213 1.961 1.00 72.88 192 ALA A O 1
ATOM 1551 N N . ALA A 1 193 ? 6.870 -4.613 1.772 1.00 80.06 193 ALA A N 1
ATOM 1552 C CA . ALA A 1 193 ? 6.128 -5.286 0.700 1.00 80.06 193 ALA A CA 1
ATOM 1553 C C . ALA A 1 193 ? 6.607 -4.898 -0.711 1.00 80.06 193 ALA A C 1
ATOM 1555 O O . ALA A 1 193 ? 6.726 -5.744 -1.604 1.00 80.06 193 ALA A O 1
ATOM 1556 N N . PHE A 1 194 ? 6.911 -3.619 -0.938 1.00 83.69 194 PHE A N 1
ATOM 1557 C CA . PHE A 1 194 ? 7.171 -3.091 -2.277 1.00 83.69 194 PHE A CA 1
ATOM 1558 C C . PHE A 1 194 ? 8.587 -3.334 -2.778 1.00 83.69 194 PHE A C 1
ATOM 1560 O O . PHE A 1 194 ? 8.775 -3.454 -3.990 1.00 83.69 194 PHE A O 1
ATOM 1567 N N . GLY A 1 195 ? 9.573 -3.457 -1.889 1.00 84.88 195 GLY A N 1
ATOM 1568 C CA . GLY A 1 195 ? 10.920 -3.896 -2.260 1.00 84.88 195 GLY A CA 1
ATOM 1569 C C . GLY A 1 195 ? 10.900 -5.271 -2.948 1.00 84.88 195 GLY A C 1
ATOM 1570 O O . GLY A 1 195 ? 11.274 -5.361 -4.124 1.00 84.88 195 GLY A O 1
ATOM 1571 N N . PRO A 1 196 ? 10.391 -6.322 -2.274 1.00 88.50 196 PRO A N 1
ATOM 1572 C CA . PRO A 1 196 ? 10.219 -7.649 -2.865 1.00 88.50 196 PRO A CA 1
ATOM 1573 C C . PRO A 1 196 ? 9.355 -7.651 -4.131 1.00 88.50 196 PRO A C 1
ATOM 1575 O O . PRO A 1 196 ? 9.697 -8.326 -5.100 1.00 88.50 196 PRO A O 1
ATOM 1578 N N . LEU A 1 197 ? 8.272 -6.865 -4.167 1.00 87.81 197 LEU A N 1
ATOM 1579 C CA . LEU A 1 197 ? 7.388 -6.776 -5.336 1.00 87.81 197 LEU A CA 1
ATOM 1580 C C . LEU A 1 197 ? 8.098 -6.202 -6.561 1.00 87.81 197 LEU A C 1
ATOM 1582 O O . LEU A 1 197 ? 8.027 -6.777 -7.646 1.00 87.81 197 LEU A O 1
ATOM 1586 N N . LYS A 1 198 ? 8.821 -5.090 -6.393 1.00 86.38 198 LYS A N 1
ATOM 1587 C CA . LYS A 1 198 ? 9.598 -4.465 -7.473 1.00 86.38 198 LYS A CA 1
ATOM 1588 C C . LYS A 1 198 ? 10.703 -5.395 -7.974 1.00 86.38 198 LYS A C 1
ATOM 1590 O O . LYS A 1 198 ? 10.974 -5.403 -9.174 1.00 86.38 198 LYS A O 1
ATOM 1595 N N . ALA A 1 199 ? 11.317 -6.178 -7.085 1.00 87.44 199 ALA A N 1
ATOM 1596 C CA . ALA A 1 199 ? 12.306 -7.187 -7.455 1.00 87.44 199 ALA A CA 1
ATOM 1597 C C . ALA A 1 199 ? 11.671 -8.329 -8.266 1.00 87.44 199 ALA A C 1
ATOM 1599 O O . ALA A 1 199 ? 12.091 -8.582 -9.391 1.00 87.44 199 ALA A O 1
ATOM 1600 N N . ALA A 1 200 ? 10.594 -8.939 -7.761 1.00 89.25 200 ALA A N 1
ATOM 1601 C CA . ALA A 1 200 ? 9.892 -10.016 -8.456 1.00 89.25 200 ALA A CA 1
ATOM 1602 C C . ALA A 1 200 ? 9.350 -9.573 -9.825 1.00 89.25 200 ALA A C 1
ATOM 1604 O O . ALA A 1 200 ? 9.421 -10.332 -10.789 1.00 89.25 200 ALA A O 1
ATOM 1605 N N . TYR A 1 201 ? 8.845 -8.341 -9.928 1.00 89.38 201 TYR A N 1
ATOM 1606 C CA . TYR A 1 201 ? 8.388 -7.767 -11.192 1.00 89.38 201 TYR A CA 1
ATOM 1607 C C . TYR A 1 201 ? 9.537 -7.600 -12.190 1.00 89.38 201 TYR A C 1
ATOM 1609 O O . TYR A 1 201 ? 9.404 -7.966 -13.357 1.00 89.38 201 TYR A O 1
ATOM 1617 N N . ARG A 1 202 ? 10.689 -7.098 -11.728 1.00 85.06 202 ARG A N 1
ATOM 1618 C CA . ARG A 1 202 ? 11.894 -6.976 -12.557 1.00 85.06 202 ARG A CA 1
ATOM 1619 C C . ARG A 1 202 ? 12.334 -8.332 -13.106 1.00 85.06 202 ARG A C 1
ATOM 1621 O O . ARG A 1 202 ? 12.634 -8.421 -14.290 1.00 85.06 202 ARG A O 1
ATOM 1628 N N . ASP A 1 203 ? 12.293 -9.385 -12.294 1.00 86.75 203 ASP A N 1
ATOM 1629 C CA . ASP A 1 203 ? 12.634 -10.736 -12.752 1.00 86.75 203 ASP A CA 1
ATOM 1630 C C . ASP A 1 203 ? 11.701 -11.224 -13.871 1.00 86.75 203 ASP A C 1
ATOM 1632 O O . ASP A 1 203 ? 12.153 -11.889 -14.803 1.00 86.75 203 ASP A O 1
ATOM 1636 N N . GLN A 1 204 ? 10.400 -10.908 -13.798 1.00 87.69 204 GLN A N 1
ATOM 1637 C CA . GLN A 1 204 ? 9.438 -11.264 -14.851 1.00 87.69 204 GLN A CA 1
ATOM 1638 C C . GLN A 1 204 ? 9.737 -10.521 -16.157 1.00 87.69 204 GLN A C 1
ATOM 1640 O O . GLN A 1 204 ? 9.771 -11.139 -17.222 1.00 87.69 204 GLN A O 1
ATOM 1645 N N . VAL A 1 205 ? 10.012 -9.216 -16.066 1.00 83.06 205 VAL A N 1
ATOM 1646 C CA . VAL A 1 205 ? 10.427 -8.379 -17.205 1.00 83.06 205 VAL A CA 1
ATOM 1647 C C . VAL A 1 205 ? 11.684 -8.962 -17.859 1.00 83.06 205 VAL A C 1
ATOM 1649 O O . VAL A 1 205 ? 11.708 -9.173 -19.068 1.00 83.06 205 VAL A O 1
ATOM 1652 N N . GLU A 1 206 ? 12.710 -9.306 -17.075 1.00 79.94 206 GLU A N 1
ATOM 1653 C CA . GLU A 1 206 ? 13.953 -9.871 -17.613 1.00 79.94 206 GLU A CA 1
ATOM 1654 C C . GLU A 1 206 ? 13.761 -11.221 -18.306 1.00 79.94 206 GLU A C 1
ATOM 1656 O O . GLU A 1 206 ? 14.371 -11.469 -19.346 1.00 79.94 206 GLU A O 1
ATOM 1661 N N . ARG A 1 207 ? 12.932 -12.108 -17.746 1.00 82.38 207 ARG A N 1
ATOM 1662 C CA . ARG A 1 207 ? 12.642 -13.412 -18.364 1.00 82.38 207 ARG A CA 1
ATOM 1663 C C . ARG A 1 207 ? 11.995 -13.246 -19.735 1.00 82.38 207 ARG A C 1
ATOM 1665 O O . ARG A 1 207 ? 12.369 -13.952 -20.668 1.00 82.38 207 ARG A O 1
ATOM 1672 N N . MET A 1 208 ? 11.067 -12.300 -19.859 1.00 79.62 208 MET A N 1
ATOM 1673 C CA . MET A 1 208 ? 10.376 -12.014 -21.115 1.00 79.62 208 MET A CA 1
ATOM 1674 C C . MET A 1 208 ? 11.320 -11.408 -22.168 1.00 79.62 208 MET A C 1
ATOM 1676 O O . MET A 1 208 ? 11.319 -11.854 -23.315 1.00 79.62 208 MET A O 1
ATOM 1680 N N . GLU A 1 209 ? 12.194 -10.479 -21.772 1.00 73.81 209 GLU A N 1
ATOM 1681 C CA . GLU A 1 209 ? 13.219 -9.898 -22.657 1.00 73.81 209 GLU A CA 1
ATOM 1682 C C . GLU A 1 209 ? 14.235 -10.954 -23.139 1.00 73.81 209 GLU A C 1
ATOM 1684 O O . GLU A 1 209 ? 14.569 -11.008 -24.324 1.00 73.81 209 GLU A O 1
ATOM 1689 N N . ARG A 1 210 ? 14.693 -11.862 -22.258 1.00 75.69 210 ARG A N 1
ATOM 1690 C CA . ARG A 1 210 ? 15.595 -12.975 -22.640 1.00 75.69 210 ARG A CA 1
ATOM 1691 C C . ARG A 1 210 ? 14.957 -13.927 -23.653 1.00 75.69 210 ARG A C 1
ATOM 1693 O O . ARG A 1 210 ? 15.667 -14.483 -24.487 1.00 75.69 210 ARG A O 1
ATOM 1700 N N . GLY A 1 211 ? 13.632 -14.068 -23.619 1.00 73.62 211 GLY A N 1
ATOM 1701 C CA . GLY A 1 211 ? 12.855 -14.802 -24.620 1.00 73.62 211 GLY A CA 1
ATOM 1702 C C . GLY A 1 211 ? 12.781 -14.121 -25.993 1.00 73.62 211 GLY A C 1
ATOM 1703 O O . GLY A 1 211 ? 12.111 -14.643 -26.877 1.00 73.62 211 GLY A O 1
ATOM 1704 N N . ARG A 1 212 ? 13.447 -12.967 -26.184 1.00 63.28 212 ARG A N 1
ATOM 1705 C CA . ARG A 1 212 ? 13.403 -12.121 -27.392 1.00 63.28 212 ARG A CA 1
ATOM 1706 C C . ARG A 1 212 ? 11.992 -11.644 -27.755 1.00 63.28 212 ARG A C 1
ATOM 1708 O O . ARG A 1 212 ? 11.713 -11.352 -28.918 1.00 63.28 212 ARG A O 1
ATOM 1715 N N . VAL A 1 213 ? 11.105 -11.536 -26.766 1.00 59.25 213 VAL A N 1
ATOM 1716 C CA . VAL A 1 213 ? 9.721 -11.090 -26.964 1.00 59.25 213 VAL A CA 1
ATOM 1717 C C . VAL A 1 213 ? 9.672 -9.563 -27.063 1.00 59.25 213 VAL A C 1
ATOM 1719 O O . VAL A 1 213 ? 9.198 -8.894 -26.156 1.00 59.25 213 VAL A O 1
ATOM 1722 N N . GLY A 1 214 ? 10.166 -9.013 -28.176 1.00 65.62 214 GLY A N 1
ATOM 1723 C CA . GLY A 1 214 ? 9.976 -7.614 -28.584 1.00 65.62 214 GLY A CA 1
ATOM 1724 C C . GLY A 1 214 ?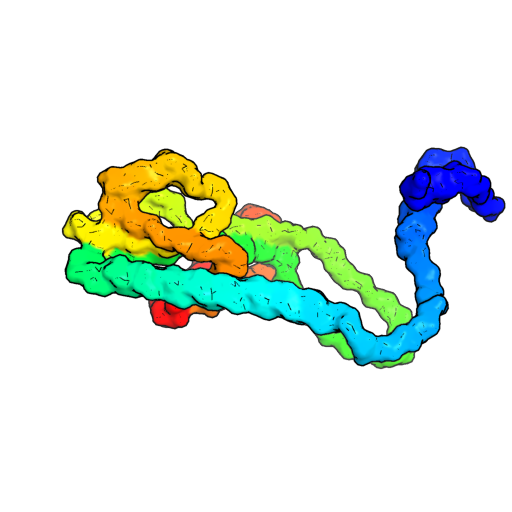 10.172 -6.550 -27.490 1.00 65.62 214 GLY A C 1
ATOM 1725 O O . GLY A 1 214 ? 10.918 -6.725 -26.540 1.00 65.62 214 GLY A O 1
ATOM 1726 N N . THR A 1 215 ? 9.525 -5.391 -27.650 1.00 69.81 215 THR A N 1
ATOM 1727 C CA . THR A 1 215 ? 9.537 -4.318 -26.639 1.00 69.81 215 THR A CA 1
ATOM 1728 C C . THR A 1 215 ? 8.424 -4.537 -25.613 1.00 69.81 215 THR A C 1
ATOM 1730 O O . THR A 1 215 ? 7.247 -4.599 -25.983 1.00 69.81 215 THR A O 1
ATOM 1733 N N . ILE A 1 216 ? 8.755 -4.563 -24.317 1.00 73.12 216 ILE A N 1
ATOM 1734 C CA . ILE A 1 216 ? 7.743 -4.631 -23.253 1.00 73.12 216 ILE A CA 1
ATOM 1735 C C . ILE A 1 216 ? 6.944 -3.319 -23.171 1.00 73.12 216 ILE A C 1
ATOM 1737 O O . ILE A 1 216 ? 7.394 -2.295 -22.652 1.00 73.12 216 ILE A O 1
ATOM 1741 N N . GLY A 1 217 ? 5.718 -3.365 -23.697 1.00 74.19 217 GLY A N 1
ATOM 1742 C CA . GLY A 1 217 ? 4.711 -2.309 -23.587 1.00 74.19 217 GLY A CA 1
ATOM 1743 C C . GLY A 1 217 ? 3.762 -2.460 -22.392 1.00 74.19 217 GLY A C 1
ATOM 1744 O O . GLY A 1 217 ? 3.815 -3.427 -21.632 1.00 74.19 217 GLY A O 1
ATOM 1745 N N . LYS A 1 218 ? 2.837 -1.500 -22.256 1.00 79.50 218 LYS A N 1
ATOM 1746 C CA . LYS A 1 218 ? 1.817 -1.480 -21.190 1.00 79.50 218 LYS A CA 1
ATOM 1747 C C . LYS A 1 218 ? 0.888 -2.698 -21.226 1.00 79.50 218 LYS A C 1
ATOM 1749 O O . LYS A 1 218 ? 0.448 -3.122 -20.164 1.00 79.50 218 LYS A O 1
ATOM 1754 N N . GLN A 1 219 ? 0.621 -3.275 -22.403 1.00 80.50 219 GLN A N 1
ATOM 1755 C CA . GLN A 1 219 ? -0.252 -4.451 -22.520 1.00 80.50 219 GLN A CA 1
ATOM 1756 C C . GLN A 1 219 ? 0.263 -5.678 -21.752 1.00 80.50 219 GLN A C 1
ATOM 1758 O O . GLN A 1 219 ? -0.528 -6.517 -21.341 1.00 80.50 219 GLN A O 1
ATOM 1763 N N . HIS A 1 220 ? 1.573 -5.767 -21.504 1.00 82.50 220 HIS A N 1
ATOM 1764 C CA . HIS A 1 220 ? 2.168 -6.889 -20.776 1.00 82.50 220 HIS A CA 1
ATOM 1765 C C . HIS A 1 220 ? 2.128 -6.703 -19.257 1.00 82.50 220 HIS A C 1
ATOM 1767 O O . HIS A 1 220 ? 2.494 -7.616 -18.523 1.00 82.50 220 HIS A O 1
ATOM 1773 N N . PHE A 1 221 ? 1.705 -5.531 -18.770 1.00 84.62 221 PHE A N 1
ATOM 1774 C CA . PHE A 1 221 ? 1.766 -5.201 -17.350 1.00 84.62 221 PHE A CA 1
ATOM 1775 C C . PHE A 1 221 ? 1.028 -6.231 -16.494 1.00 84.62 221 PHE A C 1
ATOM 1777 O O . PHE A 1 221 ? 1.625 -6.778 -15.579 1.00 84.62 221 PHE A O 1
ATOM 1784 N N . THR A 1 222 ? -0.232 -6.540 -16.801 1.00 85.25 222 THR A N 1
ATOM 1785 C CA . THR A 1 222 ? -1.041 -7.480 -16.006 1.00 85.25 222 THR A CA 1
ATOM 1786 C C . THR A 1 222 ? -0.437 -8.884 -15.991 1.00 85.25 222 THR A C 1
ATOM 1788 O O . THR A 1 222 ? -0.330 -9.487 -14.923 1.00 85.25 222 THR A O 1
ATOM 1791 N N . TYR A 1 223 ? 0.031 -9.354 -17.150 1.00 87.69 223 TYR A N 1
ATOM 1792 C CA . TYR A 1 223 ? 0.699 -10.647 -17.312 1.00 87.69 223 TYR A CA 1
ATOM 1793 C C . TYR A 1 223 ? 1.983 -10.757 -16.478 1.00 87.69 223 TYR A C 1
ATOM 1795 O O . TYR A 1 223 ? 2.233 -11.784 -15.857 1.00 87.69 223 TYR A O 1
ATOM 1803 N N . LEU A 1 224 ? 2.784 -9.690 -16.419 1.00 87.88 224 LEU A N 1
ATOM 1804 C CA . LEU A 1 224 ? 4.022 -9.653 -15.633 1.00 87.88 224 LEU A CA 1
ATOM 1805 C C . LEU A 1 224 ? 3.755 -9.408 -14.140 1.00 87.88 224 LEU A C 1
ATOM 1807 O O . LEU A 1 224 ? 4.472 -9.916 -13.277 1.00 87.88 224 LEU A O 1
ATOM 1811 N N . TYR A 1 225 ? 2.724 -8.626 -13.828 1.00 88.25 225 TYR A N 1
ATOM 1812 C CA . TYR A 1 225 ? 2.423 -8.172 -12.478 1.00 88.25 225 TYR A CA 1
ATOM 1813 C C . TYR A 1 225 ? 1.773 -9.252 -11.619 1.00 88.25 225 TYR A C 1
ATOM 1815 O O . TYR A 1 225 ? 2.182 -9.424 -10.476 1.00 88.25 225 TYR A O 1
ATOM 1823 N N . SER A 1 226 ? 0.816 -10.012 -12.157 1.00 89.56 226 SER A N 1
ATOM 1824 C CA . SER A 1 226 ? 0.132 -11.093 -11.429 1.00 89.56 226 SER A CA 1
ATOM 1825 C C . SER A 1 226 ? 1.104 -12.101 -10.780 1.00 89.56 226 SER A C 1
ATOM 1827 O O . SER A 1 226 ? 1.079 -12.224 -9.552 1.00 89.56 226 SER A O 1
ATOM 1829 N N . PRO A 1 227 ? 2.043 -12.733 -11.512 1.00 90.62 227 PRO A N 1
ATOM 1830 C CA . PRO A 1 227 ? 2.972 -13.688 -10.909 1.00 90.62 227 PRO A CA 1
ATOM 1831 C C . PRO A 1 227 ? 4.037 -13.017 -10.026 1.00 90.62 227 PRO A C 1
ATOM 1833 O O . PRO A 1 227 ? 4.588 -13.646 -9.121 1.00 90.62 227 PRO A O 1
ATOM 1836 N N . ALA A 1 228 ? 4.363 -11.741 -10.266 1.00 90.88 228 ALA A N 1
ATOM 1837 C CA . ALA A 1 228 ? 5.239 -10.977 -9.377 1.00 90.88 228 ALA A CA 1
ATOM 1838 C C . ALA A 1 228 ? 4.565 -10.701 -8.025 1.00 90.88 228 ALA A C 1
ATOM 1840 O O . ALA A 1 228 ? 5.201 -10.830 -6.978 1.00 90.88 228 ALA A O 1
ATOM 1841 N N . ARG A 1 229 ? 3.271 -10.371 -8.056 1.00 88.94 229 ARG A N 1
ATOM 1842 C CA . ARG A 1 229 ? 2.438 -10.118 -6.884 1.00 88.94 229 ARG A CA 1
ATOM 1843 C C . ARG A 1 229 ? 2.308 -11.359 -6.013 1.00 88.94 229 ARG A C 1
ATOM 1845 O O . ARG A 1 229 ? 2.555 -11.268 -4.817 1.00 88.94 229 ARG A O 1
ATOM 1852 N N . GLU A 1 230 ? 2.004 -12.510 -6.605 1.00 89.06 230 GLU A N 1
ATOM 1853 C CA . GLU A 1 230 ? 1.908 -13.790 -5.885 1.00 89.06 230 GLU A CA 1
ATOM 1854 C C . GLU A 1 230 ? 3.228 -14.185 -5.215 1.00 89.06 230 GLU A C 1
ATOM 1856 O O . GLU A 1 230 ? 3.243 -14.628 -4.068 1.00 89.06 230 GLU A O 1
ATOM 1861 N N . ARG A 1 231 ? 4.357 -13.965 -5.900 1.00 90.06 231 ARG A N 1
ATOM 1862 C CA . ARG A 1 231 ? 5.687 -14.259 -5.350 1.00 90.06 231 ARG A CA 1
ATOM 1863 C C . ARG A 1 231 ? 6.072 -13.324 -4.202 1.00 90.06 231 ARG A C 1
ATOM 1865 O O . ARG A 1 231 ? 6.753 -13.750 -3.273 1.00 90.06 231 ARG A O 1
ATOM 1872 N N . ALA A 1 232 ? 5.707 -12.046 -4.290 1.00 87.44 232 ALA A N 1
ATOM 1873 C CA . ALA A 1 232 ? 6.197 -11.022 -3.375 1.00 87.44 232 ALA A CA 1
ATOM 1874 C C . ALA A 1 232 ? 5.260 -10.726 -2.201 1.00 87.44 232 ALA A C 1
ATOM 1876 O O . ALA A 1 232 ? 5.745 -10.518 -1.090 1.00 87.44 232 ALA A O 1
ATOM 1877 N N . LEU A 1 233 ? 3.943 -10.717 -2.400 1.00 85.81 233 LEU A N 1
ATOM 1878 C CA . LEU A 1 233 ? 2.962 -10.390 -1.359 1.00 85.81 233 LEU A CA 1
ATOM 1879 C C . LEU A 1 233 ? 2.564 -11.634 -0.559 1.00 85.81 233 LEU A C 1
ATOM 1881 O O . LEU A 1 233 ? 1.397 -12.002 -0.454 1.00 85.81 233 LEU A O 1
ATOM 1885 N N . THR A 1 234 ? 3.566 -12.300 0.007 1.00 85.00 234 THR A N 1
ATOM 1886 C CA . THR A 1 234 ? 3.360 -13.438 0.906 1.00 85.00 234 THR A CA 1
ATOM 1887 C C . THR A 1 234 ? 2.976 -12.958 2.305 1.00 85.00 234 THR A C 1
ATOM 1889 O O . THR A 1 234 ? 3.346 -11.857 2.717 1.00 85.00 234 THR A O 1
ATOM 1892 N N . LYS A 1 235 ? 2.317 -13.818 3.096 1.00 80.88 235 LYS A N 1
ATOM 1893 C CA . LYS A 1 235 ? 2.006 -13.535 4.510 1.00 80.88 235 LYS A CA 1
ATOM 1894 C C . LYS A 1 235 ? 3.248 -13.096 5.297 1.00 80.88 235 LYS A C 1
ATOM 1896 O O . LYS A 1 235 ? 3.162 -12.186 6.109 1.00 80.88 235 LYS A O 1
ATOM 1901 N N . ARG A 1 236 ? 4.412 -13.693 5.014 1.00 80.75 236 ARG A N 1
ATOM 1902 C CA . ARG A 1 236 ? 5.693 -13.320 5.629 1.00 80.75 236 ARG A CA 1
ATOM 1903 C C . ARG A 1 236 ? 6.081 -11.870 5.332 1.00 80.75 236 ARG A C 1
ATOM 1905 O O . ARG A 1 236 ? 6.436 -11.155 6.257 1.00 80.75 236 ARG A O 1
ATOM 1912 N N . ASN A 1 237 ? 6.022 -11.447 4.069 1.00 77.19 237 ASN A N 1
ATOM 1913 C CA . ASN A 1 237 ? 6.429 -10.093 3.681 1.00 77.19 237 ASN A CA 1
ATOM 1914 C C . ASN A 1 237 ? 5.419 -9.035 4.142 1.00 77.19 237 ASN A C 1
ATOM 1916 O O . ASN A 1 237 ? 5.817 -7.925 4.471 1.00 77.19 237 ASN A O 1
ATOM 1920 N N . ILE A 1 238 ? 4.132 -9.389 4.209 1.00 77.62 238 ILE A N 1
ATOM 1921 C CA . ILE A 1 238 ? 3.076 -8.503 4.719 1.00 77.62 238 ILE A CA 1
ATOM 1922 C C . ILE A 1 238 ? 3.215 -8.295 6.233 1.00 77.62 238 ILE A C 1
ATOM 1924 O O . ILE A 1 238 ? 3.072 -7.174 6.700 1.00 77.62 238 ILE A O 1
ATOM 1928 N N . LEU A 1 239 ? 3.517 -9.351 6.998 1.00 72.75 239 LEU A N 1
ATOM 1929 C CA . LEU A 1 239 ? 3.673 -9.272 8.459 1.00 72.75 239 LEU A CA 1
ATOM 1930 C C . LEU A 1 239 ? 5.037 -8.733 8.919 1.00 72.75 239 LEU A C 1
ATOM 1932 O O . LEU A 1 239 ? 5.224 -8.508 10.109 1.00 72.75 239 LEU A O 1
ATOM 1936 N N . ALA A 1 240 ? 6.000 -8.579 8.008 1.00 70.06 240 ALA A N 1
ATOM 1937 C CA . ALA A 1 240 ? 7.290 -7.954 8.306 1.00 70.06 240 ALA A CA 1
ATOM 1938 C C . ALA A 1 240 ? 7.232 -6.412 8.287 1.00 70.06 240 ALA A C 1
ATOM 1940 O O . ALA A 1 240 ? 8.236 -5.776 8.608 1.00 70.06 240 ALA A O 1
ATOM 1941 N N . ALA A 1 241 ? 6.096 -5.847 7.859 1.00 58.12 241 ALA A N 1
ATOM 1942 C CA . ALA A 1 241 ? 5.796 -4.417 7.803 1.00 58.12 241 ALA A CA 1
ATOM 1943 C C . ALA A 1 241 ? 5.339 -3.889 9.169 1.00 58.12 241 ALA A C 1
ATOM 1945 O O . ALA A 1 241 ? 5.741 -2.755 9.514 1.00 58.12 241 ALA A O 1
#

Radius of gyration: 26.62 Å; chains: 1; bounding box: 64×56×64 Å

Secondary structure (DSSP, 8-state):
--HHHHHTSSPPPTTS--SHHHHHHHHHHHTT-PPP-------S-SSSHHHHHHHHHHHHHHHHHHHHHHHHHHHHHTSTT--GGGEEEEEEEEEES-----------TT-------------EEEEEES--HHHHHHHHHHHHTTS-EEEEE---SS---HHHHHHHHHTTEEEEEPPTTTHHHH-HIIIIIHHHHHHHHHHHHHHHHHTT-----GGGHHHHHHHHHHHHS-HHHHHT-

Foldseek 3Di:
DDQLVVLLVDDDDPPQPPDPVSSVVSSVVVVPDDPPDPDDPDPPDDPPVVVVVVVVVVVVVVVVVQVVLCVVVVVVCPDPLHDPVLEEEWDKAKAWLDDDPDPDDDDDPPPPDDDDDPPDDTDIDIDTPDDDPVGVLVVCLVVSVPGAHEYEYAPPPDQPDPVSVVSCVVRNYHYRHDDPPCCCPPRLCNVQQRVQLNVQLNVLSVVCVVVVVPRRDPVCCVVSNVVSNVRRVDPVSSVVD

Organism: NCBI:txid1314802

pLDDT: mean 70.28, std 14.83, range [40.84, 91.75]

InterPro domains:
  IPR004875 DDE superfamily endonuclease domain [PF03184] (135-207)